Protein AF-A0A3N1NU90-F1 (afdb_monomer_lite)

Organism: NCBI:txid306545

Structure (mmCIF, N/CA/C/O backbone):
data_AF-A0A3N1NU90-F1
#
_entry.id   AF-A0A3N1NU90-F1
#
loop_
_atom_site.group_PDB
_atom_site.id
_atom_site.type_symbol
_atom_site.label_atom_id
_atom_site.label_alt_id
_atom_site.label_comp_id
_atom_site.label_asym_id
_atom_site.label_entity_id
_atom_site.label_seq_id
_atom_site.pdbx_PDB_ins_code
_atom_site.Cartn_x
_atom_site.Cartn_y
_atom_site.Cartn_z
_atom_site.occupancy
_atom_site.B_iso_or_equiv
_atom_site.auth_seq_id
_atom_site.auth_comp_id
_atom_site.auth_asym_id
_atom_site.auth_atom_id
_atom_site.pdbx_PDB_model_num
ATOM 1 N N . MET A 1 1 ? 64.379 -9.813 2.023 1.00 41.75 1 MET A N 1
ATOM 2 C CA . MET A 1 1 ? 63.441 -9.521 0.912 1.00 41.75 1 MET A CA 1
ATOM 3 C C . MET A 1 1 ? 62.016 -9.804 1.384 1.00 41.75 1 MET A C 1
ATOM 5 O O . MET A 1 1 ? 61.608 -10.958 1.453 1.00 41.75 1 MET A O 1
ATOM 9 N N . ALA A 1 2 ? 61.310 -8.762 1.824 1.00 40.22 2 ALA A N 1
ATOM 10 C CA . ALA A 1 2 ? 59.995 -8.848 2.458 1.00 40.22 2 ALA A CA 1
ATOM 11 C C . ALA A 1 2 ? 58.897 -9.283 1.468 1.00 40.22 2 ALA A C 1
ATOM 13 O O . ALA A 1 2 ? 58.761 -8.707 0.389 1.00 40.22 2 ALA A O 1
ATOM 14 N N . ARG A 1 3 ? 58.083 -10.277 1.844 1.00 41.09 3 ARG A N 1
ATOM 15 C CA . ARG A 1 3 ? 56.860 -10.640 1.114 1.00 41.09 3 ARG A CA 1
ATOM 16 C C . ARG A 1 3 ? 55.724 -9.739 1.596 1.00 41.09 3 ARG A C 1
ATOM 18 O O . ARG A 1 3 ? 55.202 -9.912 2.692 1.00 41.09 3 ARG A O 1
ATOM 25 N N . VAL A 1 4 ? 55.374 -8.751 0.779 1.00 44.75 4 VAL A N 1
ATOM 26 C CA . VAL A 1 4 ? 54.297 -7.792 1.048 1.00 44.75 4 VAL A CA 1
ATOM 27 C C . VAL A 1 4 ? 52.944 -8.505 0.990 1.00 44.75 4 VAL A C 1
ATOM 29 O O . VAL A 1 4 ? 52.483 -8.924 -0.073 1.00 44.75 4 VAL A O 1
ATOM 32 N N . ALA A 1 5 ? 52.290 -8.623 2.145 1.00 47.94 5 ALA A N 1
ATOM 33 C CA . ALA A 1 5 ? 50.910 -9.068 2.262 1.00 47.94 5 ALA A CA 1
ATOM 34 C C . ALA A 1 5 ? 49.969 -8.025 1.633 1.00 47.94 5 ALA A C 1
ATOM 36 O O . ALA A 1 5 ? 49.760 -6.931 2.164 1.00 47.94 5 ALA A O 1
ATOM 37 N N . LYS A 1 6 ? 49.381 -8.356 0.479 1.00 49.22 6 LYS A N 1
ATOM 38 C CA . LYS A 1 6 ? 48.387 -7.512 -0.192 1.00 49.22 6 LYS A CA 1
ATOM 39 C C . LYS A 1 6 ? 47.055 -7.596 0.558 1.00 49.22 6 LYS A C 1
ATOM 41 O O . LYS A 1 6 ? 46.260 -8.513 0.366 1.00 49.22 6 LYS A O 1
ATOM 46 N N . LYS A 1 7 ? 46.833 -6.620 1.438 1.00 45.50 7 LYS A N 1
ATOM 47 C CA . LYS A 1 7 ? 45.607 -6.403 2.219 1.00 45.50 7 LYS A CA 1
ATOM 48 C C . LYS A 1 7 ? 44.391 -6.314 1.278 1.00 45.50 7 LYS A C 1
ATOM 50 O O . LYS A 1 7 ? 44.263 -5.359 0.512 1.00 45.50 7 LYS A O 1
ATOM 55 N N . ARG A 1 8 ? 43.499 -7.313 1.315 1.00 46.97 8 ARG A N 1
ATOM 56 C CA . ARG A 1 8 ? 42.199 -7.279 0.619 1.00 46.97 8 ARG A CA 1
ATOM 57 C C . ARG A 1 8 ? 41.350 -6.183 1.265 1.00 46.97 8 ARG A C 1
ATOM 59 O O . ARG A 1 8 ? 41.043 -6.246 2.452 1.00 46.97 8 ARG A O 1
ATOM 66 N N . LYS A 1 9 ? 41.017 -5.150 0.490 1.00 44.44 9 LYS A N 1
ATOM 67 C CA . LYS A 1 9 ? 40.149 -4.051 0.920 1.00 44.44 9 LYS A CA 1
ATOM 68 C C . LYS A 1 9 ? 38.734 -4.599 1.116 1.00 44.44 9 LYS A C 1
ATOM 70 O O . LYS A 1 9 ? 38.187 -5.235 0.220 1.00 44.44 9 LYS A O 1
ATOM 75 N N . ALA A 1 10 ? 38.202 -4.389 2.315 1.00 45.12 10 ALA A N 1
ATOM 76 C CA . ALA A 1 10 ? 36.894 -4.850 2.750 1.00 45.12 10 ALA A CA 1
ATOM 77 C C . ALA A 1 10 ? 35.775 -4.371 1.811 1.00 45.12 10 ALA A C 1
ATOM 79 O O . ALA A 1 10 ? 35.764 -3.225 1.358 1.00 45.12 10 ALA A O 1
ATOM 80 N N . THR A 1 11 ? 34.829 -5.270 1.552 1.00 50.62 11 THR A N 1
ATOM 81 C CA . THR A 1 11 ? 33.544 -5.016 0.899 1.00 50.62 11 THR A CA 1
ATOM 82 C C . THR A 1 11 ? 32.834 -3.835 1.552 1.00 50.62 11 THR A C 1
ATOM 84 O O . THR A 1 11 ? 32.565 -3.844 2.754 1.00 50.62 11 THR A O 1
ATOM 87 N N . ALA A 1 12 ? 32.528 -2.819 0.745 1.00 50.22 12 ALA A N 1
ATOM 88 C CA . ALA A 1 12 ? 31.740 -1.667 1.150 1.00 50.22 12 ALA A CA 1
ATOM 89 C C . ALA A 1 12 ? 30.386 -2.135 1.705 1.00 50.22 12 ALA A C 1
ATOM 91 O O . ALA A 1 12 ? 29.602 -2.777 1.003 1.00 50.22 12 ALA A O 1
ATOM 92 N N . LYS A 1 13 ? 30.115 -1.814 2.976 1.00 49.91 13 LYS A N 1
ATOM 93 C CA . LYS A 1 13 ? 28.775 -1.924 3.556 1.00 49.91 13 LYS A CA 1
ATOM 94 C C . LYS A 1 13 ? 27.828 -1.101 2.683 1.00 49.91 13 LYS A C 1
ATOM 96 O O . LYS A 1 13 ? 27.986 0.113 2.578 1.00 49.91 13 LYS A O 1
ATOM 101 N N . ARG A 1 14 ? 26.861 -1.772 2.052 1.00 45.66 14 ARG A N 1
ATOM 102 C CA . ARG A 1 14 ? 25.716 -1.131 1.401 1.00 45.66 14 ARG A CA 1
ATOM 103 C C . ARG A 1 14 ? 25.066 -0.198 2.419 1.00 45.66 14 ARG A C 1
ATOM 105 O O . ARG A 1 14 ? 24.550 -0.660 3.433 1.00 45.66 14 ARG A O 1
ATOM 112 N N . ALA A 1 15 ? 25.123 1.101 2.151 1.00 46.97 15 ALA A N 1
ATOM 113 C CA . ALA A 1 15 ? 24.341 2.079 2.878 1.00 46.97 15 ALA A CA 1
ATOM 114 C C . ALA A 1 15 ? 22.862 1.760 2.634 1.00 46.97 15 ALA A C 1
ATOM 116 O O . ALA A 1 15 ? 22.375 1.832 1.505 1.00 46.97 15 ALA A O 1
ATOM 117 N N . THR A 1 16 ? 22.164 1.341 3.684 1.00 48.44 16 THR A N 1
ATOM 118 C CA . THR A 1 16 ? 20.711 1.209 3.677 1.00 48.44 16 THR A CA 1
ATOM 119 C C . THR A 1 16 ? 20.137 2.593 3.405 1.00 48.44 16 THR A C 1
ATOM 121 O O . THR A 1 16 ? 20.327 3.511 4.203 1.00 48.44 16 THR A O 1
ATOM 124 N N . ALA A 1 17 ? 19.484 2.758 2.254 1.00 48.62 17 ALA A N 1
ATOM 125 C CA . ALA A 1 17 ? 18.817 3.998 1.892 1.00 48.62 17 ALA A CA 1
ATOM 126 C C . ALA A 1 17 ? 17.850 4.393 3.017 1.00 48.62 17 ALA A C 1
ATOM 128 O O . ALA A 1 17 ? 16.946 3.634 3.381 1.00 48.62 17 ALA A O 1
ATOM 129 N N . LYS A 1 18 ? 18.074 5.574 3.599 1.00 47.25 18 LYS A N 1
ATOM 130 C CA . LYS A 1 18 ? 17.196 6.157 4.610 1.00 47.25 18 LYS A CA 1
ATOM 131 C C . LYS A 1 18 ? 15.862 6.440 3.926 1.00 47.25 18 LYS A C 1
A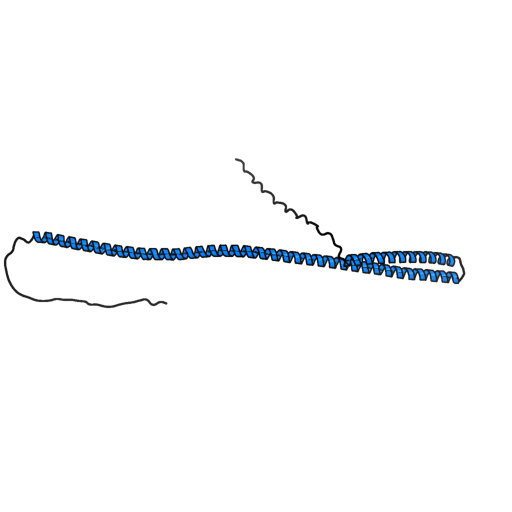TOM 133 O O . LYS A 1 18 ? 15.766 7.342 3.101 1.00 47.25 18 LYS A O 1
ATOM 138 N N . ARG A 1 19 ? 14.855 5.619 4.228 1.00 44.59 19 ARG A N 1
ATOM 139 C CA . ARG A 1 19 ? 13.495 5.769 3.712 1.00 44.59 19 ARG A CA 1
ATOM 140 C C . ARG A 1 19 ? 12.962 7.118 4.192 1.00 44.59 19 ARG A C 1
ATOM 142 O O . ARG A 1 19 ? 12.661 7.273 5.374 1.00 44.59 19 ARG A O 1
ATOM 149 N N . THR A 1 20 ? 12.899 8.091 3.292 1.00 39.59 20 THR A N 1
ATOM 150 C CA . THR A 1 20 ? 12.247 9.378 3.516 1.00 39.59 20 THR A CA 1
ATOM 151 C C . THR A 1 20 ? 10.770 9.113 3.771 1.00 39.59 20 THR A C 1
ATOM 153 O O . THR A 1 20 ? 9.996 8.775 2.881 1.00 39.59 20 THR A O 1
ATOM 156 N N . THR A 1 21 ? 10.374 9.194 5.036 1.00 48.53 21 THR A N 1
ATOM 157 C CA . THR A 1 21 ? 8.973 9.239 5.445 1.00 48.53 21 THR A CA 1
ATOM 158 C C . THR A 1 21 ? 8.442 10.632 5.138 1.00 48.53 21 THR A C 1
ATOM 160 O O . THR A 1 21 ? 8.395 11.488 6.016 1.00 48.53 21 THR A O 1
ATOM 163 N N . SER A 1 22 ? 8.085 10.878 3.880 1.00 49.12 22 SER A N 1
ATOM 164 C CA . SER A 1 22 ? 7.378 12.090 3.472 1.00 49.12 22 SER A CA 1
ATOM 165 C C . SER A 1 22 ? 6.025 11.712 2.893 1.00 49.12 22 SER A C 1
ATOM 167 O O . SER A 1 22 ? 5.867 11.527 1.688 1.00 49.12 22 SER A O 1
ATOM 169 N N . THR A 1 23 ? 5.036 11.593 3.767 1.00 40.41 23 THR A N 1
ATOM 170 C CA . THR A 1 23 ? 3.667 11.960 3.408 1.00 40.41 23 THR A CA 1
ATOM 171 C C . THR A 1 23 ? 2.944 12.248 4.707 1.00 40.41 23 THR A C 1
ATOM 173 O O . THR A 1 23 ? 2.671 11.356 5.514 1.00 40.41 23 THR A O 1
ATOM 176 N N . THR A 1 24 ? 2.716 13.534 4.944 1.00 40.34 24 THR A N 1
ATOM 177 C CA . THR A 1 24 ? 1.648 14.027 5.805 1.00 40.34 24 THR A CA 1
ATOM 178 C C . THR A 1 24 ? 0.419 13.168 5.540 1.00 40.34 24 THR A C 1
ATOM 180 O O . THR A 1 24 ? -0.102 13.144 4.428 1.00 40.34 24 THR A O 1
ATOM 183 N N . LYS A 1 25 ? 0.019 12.380 6.541 1.00 49.78 25 LYS A N 1
ATOM 184 C CA . LYS A 1 25 ? -1.177 11.547 6.466 1.00 49.78 25 LYS A CA 1
ATOM 185 C C . LYS A 1 25 ? -2.376 12.485 6.406 1.00 49.78 25 LYS A C 1
ATOM 187 O O . LYS A 1 25 ? -2.913 12.864 7.444 1.00 49.78 25 LYS A O 1
ATOM 192 N N . THR A 1 26 ? -2.784 12.876 5.208 1.00 55.09 26 THR A N 1
ATOM 193 C CA . THR A 1 26 ? -4.156 13.298 4.966 1.00 55.09 26 THR A CA 1
ATOM 194 C C . THR A 1 26 ? -5.016 12.096 5.326 1.00 55.09 26 THR A C 1
ATOM 196 O O . THR A 1 26 ? -5.021 11.072 4.646 1.00 55.09 26 THR A O 1
ATOM 199 N N . VAL A 1 27 ? -5.627 12.154 6.509 1.00 61.56 27 VAL A N 1
ATOM 200 C CA . VAL A 1 27 ? -6.541 11.112 6.969 1.00 61.56 27 VAL A CA 1
ATOM 201 C C . VAL A 1 27 ? -7.646 11.021 5.924 1.00 61.56 27 VAL A C 1
ATOM 203 O O . VAL A 1 27 ? -8.308 12.018 5.643 1.00 61.56 27 VAL A O 1
ATOM 206 N N . ASP A 1 28 ? -7.801 9.842 5.316 1.00 79.75 28 ASP A N 1
ATOM 207 C CA . ASP A 1 28 ? -8.849 9.592 4.330 1.00 79.75 28 ASP A CA 1
ATOM 208 C C . ASP A 1 28 ? -10.203 10.029 4.914 1.00 79.75 28 ASP A C 1
ATOM 210 O O . ASP A 1 28 ? -10.534 9.715 6.063 1.00 79.75 28 ASP A O 1
ATOM 214 N N . ALA A 1 29 ? -10.982 10.789 4.141 1.00 83.88 29 ALA A N 1
ATOM 215 C CA . ALA A 1 29 ? -12.222 11.395 4.621 1.00 83.88 29 ALA A CA 1
ATOM 216 C C . ALA A 1 29 ? -13.228 10.357 5.156 1.00 83.88 29 ALA A C 1
ATOM 218 O O . ALA A 1 29 ? -14.043 10.679 6.025 1.00 83.88 29 ALA A O 1
ATOM 219 N N . ALA A 1 30 ? -13.176 9.107 4.678 1.00 81.25 30 ALA A N 1
ATOM 220 C CA . ALA A 1 30 ? -13.996 8.023 5.208 1.00 81.25 30 ALA A CA 1
ATOM 221 C C . ALA A 1 30 ? -13.538 7.587 6.609 1.00 81.25 30 ALA A C 1
ATOM 223 O O . ALA A 1 30 ? -14.378 7.344 7.475 1.00 81.25 30 ALA A O 1
ATOM 224 N N . VAL A 1 31 ? -12.225 7.550 6.865 1.00 88.12 31 VAL A N 1
ATOM 225 C CA . VAL A 1 31 ? -11.666 7.247 8.194 1.00 88.12 31 VAL A CA 1
ATOM 226 C C . VAL A 1 31 ? -12.065 8.328 9.199 1.00 88.12 31 VAL A C 1
ATOM 228 O O . VAL A 1 31 ? -12.572 7.996 10.270 1.00 88.12 31 VAL A O 1
ATOM 231 N N . ALA A 1 32 ? -11.946 9.605 8.824 1.00 90.38 32 ALA A N 1
ATOM 232 C CA . ALA A 1 32 ? -12.326 10.728 9.686 1.00 90.38 32 ALA A CA 1
ATOM 233 C C . ALA A 1 32 ? -13.825 10.714 10.051 1.00 90.38 32 ALA A C 1
ATOM 235 O O . ALA A 1 32 ? -14.198 10.928 11.206 1.00 90.38 32 ALA A O 1
ATOM 236 N N . LYS A 1 33 ? -14.704 10.396 9.087 1.00 89.12 33 LYS A N 1
ATOM 237 C CA . LYS A 1 33 ? -16.153 10.263 9.334 1.00 89.12 33 LYS A CA 1
ATOM 238 C C . LYS A 1 33 ? -16.474 9.153 10.337 1.00 89.12 33 LYS A C 1
ATOM 240 O O . LYS A 1 33 ? -17.347 9.333 11.188 1.00 89.12 33 LYS A O 1
ATOM 245 N N . VAL A 1 34 ? -15.785 8.015 10.252 1.00 90.44 34 VAL A N 1
ATOM 246 C CA . VAL A 1 34 ? -16.022 6.888 11.167 1.00 90.44 34 VAL A CA 1
ATOM 247 C C . VAL A 1 34 ? -15.470 7.195 12.564 1.00 90.44 34 VAL A C 1
ATOM 249 O O . VAL A 1 34 ? -16.120 6.877 13.557 1.00 90.44 34 VAL A O 1
ATOM 252 N N . GLU A 1 35 ? -14.327 7.877 12.663 1.00 92.31 35 GLU A N 1
ATOM 253 C CA . GLU A 1 35 ? -13.771 8.336 13.945 1.00 92.31 35 GLU A CA 1
ATOM 254 C C . GLU A 1 35 ? -14.738 9.292 14.667 1.00 92.31 35 GLU A C 1
ATO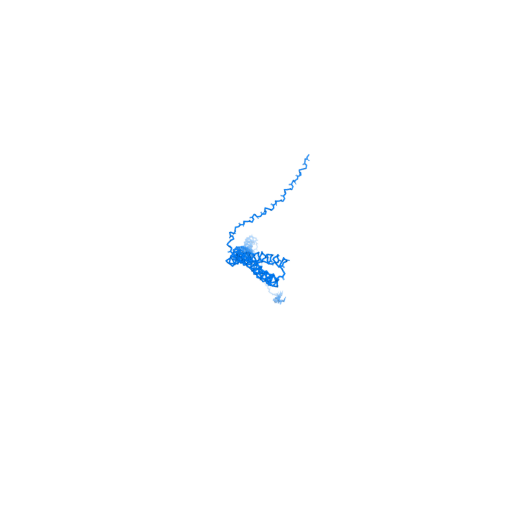M 256 O O . GLU A 1 35 ? -15.055 9.075 15.840 1.00 92.31 35 GLU A O 1
ATOM 261 N N . ALA A 1 36 ? -15.335 10.248 13.947 1.00 93.75 36 ALA A N 1
ATOM 262 C CA . ALA A 1 36 ? -16.367 11.130 14.501 1.00 93.75 36 ALA A CA 1
ATOM 263 C C . ALA A 1 36 ? -17.640 10.373 14.946 1.00 93.75 36 ALA A C 1
ATOM 265 O O . ALA A 1 36 ? -18.263 10.724 15.953 1.00 93.75 36 ALA A O 1
ATOM 266 N N . LYS A 1 37 ? -18.042 9.315 14.224 1.00 93.19 37 LYS A N 1
ATOM 267 C CA . LYS A 1 37 ? -19.170 8.442 14.613 1.00 93.19 37 LYS A CA 1
ATOM 268 C C . LYS A 1 37 ? -18.870 7.696 15.917 1.00 93.19 37 LYS A C 1
ATOM 270 O O . LYS A 1 37 ? -19.740 7.625 16.784 1.00 93.19 37 LYS A O 1
ATOM 275 N N . ILE A 1 38 ? -17.652 7.176 16.082 1.00 95.00 38 ILE A N 1
ATOM 276 C CA . ILE A 1 38 ? -17.228 6.496 17.317 1.00 95.00 38 ILE A CA 1
ATOM 277 C C . ILE A 1 38 ? -17.281 7.456 18.505 1.00 95.00 38 ILE A C 1
ATOM 279 O O . ILE A 1 38 ? -17.801 7.075 19.552 1.00 95.00 38 ILE A O 1
ATOM 283 N N . GLU A 1 39 ? -16.807 8.692 18.349 1.00 95.88 39 GLU A N 1
ATOM 284 C CA . GLU A 1 39 ? -16.808 9.676 19.437 1.00 95.88 39 GLU A CA 1
ATOM 285 C C . GLU A 1 39 ? -18.233 9.995 19.927 1.00 95.88 39 GLU A C 1
ATOM 287 O O . GLU A 1 39 ? -18.496 10.040 21.133 1.00 95.88 39 GLU A O 1
ATOM 292 N N . LYS A 1 40 ? -19.191 10.138 18.999 1.00 94.44 40 LYS A N 1
ATOM 293 C CA . LYS A 1 40 ? -20.615 10.312 19.336 1.00 94.44 40 LYS A CA 1
ATOM 294 C C . LYS A 1 40 ? -21.174 9.095 20.080 1.00 94.44 40 LYS A C 1
ATOM 296 O O . LYS A 1 40 ? -21.786 9.248 21.132 1.00 94.44 40 LYS A O 1
ATOM 301 N N . LEU A 1 41 ? -20.898 7.884 19.593 1.00 95.12 41 LEU A N 1
ATOM 302 C CA . LEU A 1 41 ? -21.363 6.653 20.242 1.00 95.12 41 LEU A CA 1
ATOM 303 C C . LEU A 1 41 ? -20.713 6.425 21.620 1.00 95.12 41 LEU A C 1
ATOM 305 O O . LEU A 1 41 ? -21.328 5.833 22.506 1.00 95.12 41 LEU A O 1
ATOM 309 N N . GLN A 1 42 ? -19.486 6.902 21.839 1.00 95.25 42 GLN A N 1
ATOM 310 C CA . GLN A 1 42 ? -18.840 6.863 23.153 1.00 95.25 42 GLN A CA 1
ATOM 311 C C . GLN A 1 42 ? -19.542 7.773 24.167 1.00 95.25 42 GLN A C 1
ATOM 313 O O . GLN A 1 42 ? -19.703 7.370 25.322 1.00 95.25 42 GLN A O 1
ATOM 318 N N . LYS A 1 43 ? -20.013 8.952 23.736 1.00 95.50 43 LYS A N 1
ATOM 319 C CA . LYS A 1 43 ? -20.853 9.837 24.561 1.00 95.50 43 LYS A CA 1
ATOM 320 C C . LYS A 1 43 ? -22.170 9.143 24.938 1.00 95.50 43 LYS A C 1
ATOM 322 O O . LYS A 1 43 ? -22.501 9.087 26.122 1.00 95.50 43 LYS A O 1
ATOM 327 N N . ASP A 1 44 ? -22.825 8.475 23.986 1.00 92.75 44 ASP A N 1
ATOM 328 C CA . ASP A 1 44 ? -24.042 7.690 24.259 1.00 92.75 44 ASP A CA 1
ATOM 329 C C . ASP A 1 44 ? -23.801 6.560 25.277 1.00 92.75 44 ASP A C 1
ATOM 331 O O . ASP A 1 44 ? -24.611 6.334 26.183 1.00 92.75 44 ASP A O 1
ATOM 335 N N . VAL A 1 45 ? -22.672 5.847 25.173 1.00 95.81 45 VAL A N 1
ATOM 336 C CA . VAL A 1 45 ? -22.298 4.804 26.145 1.00 95.81 45 VAL A CA 1
ATOM 337 C C . VAL A 1 45 ? -22.100 5.393 27.543 1.00 95.81 45 VAL A C 1
ATOM 339 O O . VAL A 1 45 ? -22.550 4.781 28.518 1.00 95.81 45 VAL A O 1
ATOM 342 N N . ALA A 1 46 ? -21.470 6.565 27.658 1.00 95.62 46 ALA A N 1
ATOM 343 C CA . ALA A 1 46 ? -21.290 7.246 28.939 1.00 95.62 46 ALA A CA 1
ATOM 344 C C . ALA A 1 46 ? -22.638 7.648 29.565 1.00 95.62 46 ALA A C 1
ATOM 346 O O . ALA A 1 46 ? -22.861 7.434 30.760 1.00 95.62 46 ALA A O 1
ATOM 347 N N . ASP A 1 47 ? -23.581 8.143 28.764 1.00 94.81 47 ASP A N 1
ATOM 348 C CA . ASP A 1 47 ? -24.912 8.514 29.250 1.00 94.81 47 ASP A CA 1
ATOM 349 C C . ASP A 1 47 ? -25.753 7.300 29.657 1.00 94.81 47 ASP A C 1
ATOM 351 O O . ASP A 1 47 ? -26.458 7.325 30.673 1.00 94.81 47 ASP A O 1
ATOM 355 N N . HIS A 1 48 ? -25.650 6.191 28.922 1.00 94.12 48 HIS A N 1
ATOM 356 C CA . HIS A 1 48 ? -26.262 4.929 29.330 1.00 94.12 48 HIS A CA 1
ATOM 357 C C . HIS A 1 48 ? -25.630 4.356 30.605 1.00 94.12 48 HIS A C 1
ATOM 359 O O . HIS A 1 48 ? -26.359 3.806 31.434 1.00 94.12 48 HIS A O 1
ATOM 365 N N . ALA A 1 49 ? -24.321 4.528 30.813 1.00 95.31 49 ALA A N 1
ATOM 366 C CA . ALA A 1 49 ? -23.656 4.128 32.052 1.00 95.31 49 ALA A CA 1
ATOM 367 C C . ALA A 1 49 ? -24.201 4.905 33.264 1.00 95.31 49 ALA A C 1
ATOM 369 O O . ALA A 1 49 ? -24.598 4.283 34.251 1.00 95.31 49 ALA A O 1
ATOM 370 N N . LYS A 1 50 ? -24.357 6.233 33.152 1.00 96.06 50 LYS A N 1
ATOM 371 C CA . LYS A 1 50 ? -24.983 7.064 34.202 1.00 96.06 50 LYS A CA 1
ATOM 372 C C . LYS A 1 50 ? -26.410 6.602 34.530 1.00 96.06 50 LYS A C 1
ATOM 374 O O . LYS A 1 50 ? -26.785 6.511 35.699 1.00 96.06 50 LYS A O 1
ATOM 379 N N . LYS A 1 51 ? -27.209 6.254 33.511 1.00 94.88 51 LYS A N 1
ATOM 380 C CA . LYS A 1 51 ? -28.579 5.726 33.694 1.00 94.88 51 LYS A CA 1
ATOM 381 C C . LYS A 1 51 ? -28.590 4.377 34.418 1.00 94.88 51 LYS A C 1
ATOM 383 O O . LYS A 1 51 ? -29.454 4.152 35.266 1.00 94.88 51 LYS A O 1
ATOM 388 N N . VAL A 1 52 ? -27.636 3.495 34.113 1.00 96.88 52 VAL A N 1
ATOM 389 C CA . VAL A 1 52 ? -27.467 2.216 34.821 1.00 96.88 52 VAL A CA 1
ATOM 390 C C . VAL A 1 52 ? -27.112 2.450 36.286 1.00 96.88 52 VAL A C 1
ATOM 392 O O . VAL A 1 52 ? -27.721 1.828 37.156 1.00 96.88 52 VAL A O 1
ATOM 395 N N . GLU A 1 53 ? -26.182 3.358 36.585 1.00 96.19 53 GLU A N 1
ATOM 396 C CA . GLU A 1 53 ? -25.825 3.680 37.971 1.00 96.19 53 GLU A CA 1
ATOM 397 C C . GLU A 1 53 ? -27.000 4.260 38.758 1.00 96.19 53 GLU A C 1
ATOM 399 O O . GLU A 1 53 ? -27.284 3.805 39.868 1.00 96.19 53 GLU A O 1
ATOM 404 N N . ALA A 1 54 ? -27.738 5.206 38.173 1.00 95.06 54 ALA A N 1
ATOM 405 C CA . ALA A 1 54 ? -28.929 5.772 38.798 1.00 95.06 54 ALA A CA 1
ATOM 406 C C . ALA A 1 54 ? -29.998 4.697 39.074 1.00 95.06 54 ALA A C 1
ATOM 408 O O . ALA A 1 54 ? -30.584 4.663 40.159 1.00 95.06 54 ALA A O 1
ATOM 409 N N . ALA A 1 55 ? -30.224 3.779 38.126 1.00 95.69 55 ALA A N 1
ATOM 410 C CA . ALA A 1 55 ? -31.141 2.657 38.314 1.00 95.69 55 ALA A CA 1
ATOM 411 C C . ALA A 1 55 ? -30.664 1.706 39.424 1.00 95.69 55 ALA A C 1
ATOM 413 O O . ALA A 1 55 ? -31.479 1.258 40.231 1.00 95.69 55 ALA A O 1
ATOM 414 N N . ARG A 1 56 ? -29.353 1.431 39.511 1.00 97.06 56 ARG A N 1
ATOM 415 C CA . ARG A 1 56 ? -28.768 0.600 40.577 1.00 97.06 56 ARG A CA 1
ATOM 416 C C . ARG A 1 56 ? -28.966 1.231 41.951 1.00 97.06 56 ARG A C 1
ATOM 418 O O . ARG A 1 56 ? -29.436 0.534 42.841 1.00 97.06 56 ARG A O 1
ATOM 425 N N . LYS A 1 57 ? -28.706 2.536 42.100 1.00 96.62 57 LYS A N 1
ATOM 426 C CA . LYS A 1 57 ? -28.940 3.279 43.355 1.00 96.62 57 LYS A CA 1
ATOM 427 C C . LYS A 1 57 ? -30.410 3.224 43.794 1.00 96.62 57 LYS A C 1
ATOM 429 O O . LYS A 1 57 ? -30.705 3.000 44.964 1.00 96.62 57 LYS A O 1
ATOM 434 N N . LYS A 1 58 ? -31.354 3.366 42.855 1.00 94.81 58 LYS A N 1
ATOM 435 C CA . LYS A 1 58 ? -32.792 3.217 43.154 1.00 94.81 58 LYS A CA 1
ATOM 436 C C . LYS A 1 58 ? -33.158 1.782 43.539 1.00 94.81 58 LYS A C 1
ATOM 438 O O . LYS A 1 58 ? -33.955 1.578 44.449 1.00 94.81 58 LYS A O 1
ATOM 443 N N . ALA A 1 59 ? -32.574 0.787 42.873 1.00 96.00 59 ALA A N 1
ATOM 444 C CA . ALA A 1 59 ? -32.823 -0.617 43.181 1.00 96.00 59 ALA A CA 1
ATOM 445 C C . ALA A 1 59 ? -32.262 -1.032 44.545 1.00 96.00 59 ALA A C 1
ATOM 447 O O . ALA A 1 59 ? -32.931 -1.779 45.255 1.00 96.00 59 ALA A O 1
ATOM 448 N N . THR A 1 60 ? -31.081 -0.548 44.941 1.00 96.00 60 THR A N 1
ATOM 449 C CA . THR A 1 60 ? -30.524 -0.823 46.275 1.00 96.00 60 THR A CA 1
ATOM 450 C C . THR A 1 60 ? -31.380 -0.196 47.373 1.00 96.00 60 THR A C 1
ATOM 452 O O . THR A 1 60 ? -31.723 -0.895 48.321 1.00 96.00 60 THR A O 1
ATOM 455 N N . ALA A 1 61 ? -31.819 1.057 47.204 1.00 94.81 61 ALA A N 1
ATOM 456 C CA . ALA A 1 61 ? -32.718 1.726 48.149 1.00 94.81 61 ALA A CA 1
ATOM 457 C C . ALA A 1 61 ? -34.099 1.047 48.254 1.00 94.81 61 ALA A C 1
ATOM 459 O O . ALA A 1 61 ? -34.648 0.888 49.343 1.00 94.81 61 ALA A O 1
ATOM 460 N N . ALA A 1 62 ? -34.671 0.601 47.130 1.00 94.44 62 ALA A N 1
ATOM 461 C CA . ALA A 1 62 ? -35.937 -0.132 47.145 1.00 94.44 62 ALA A CA 1
ATOM 462 C C . ALA A 1 62 ? -35.795 -1.510 47.816 1.00 94.44 62 ALA A C 1
ATOM 464 O O . ALA A 1 62 ? -36.692 -1.933 48.543 1.00 94.44 62 ALA A O 1
ATOM 465 N N . LYS A 1 63 ? -34.664 -2.200 47.607 1.00 94.75 63 LYS A N 1
ATOM 466 C CA . LYS A 1 63 ? -34.366 -3.484 48.259 1.00 94.75 63 LYS A CA 1
ATOM 467 C C . LYS A 1 63 ? -34.165 -3.335 49.765 1.00 94.75 63 LYS A C 1
ATOM 469 O O . LYS A 1 63 ? -34.711 -4.147 50.503 1.00 94.75 63 LYS A O 1
ATOM 474 N N . SER A 1 64 ? -33.442 -2.311 50.222 1.00 95.00 64 SER A N 1
ATOM 475 C CA . SER A 1 64 ? -33.253 -2.076 51.659 1.00 95.00 64 SER A CA 1
ATOM 476 C C . SER A 1 64 ? -34.578 -1.763 52.355 1.00 95.00 64 SER A C 1
ATOM 478 O O . SER A 1 64 ? -34.880 -2.364 53.383 1.00 95.00 64 SER A O 1
ATOM 480 N N . LYS A 1 65 ? -35.429 -0.922 51.750 1.00 93.75 65 LYS A N 1
ATOM 481 C CA . LYS A 1 65 ? -36.775 -0.636 52.272 1.00 93.75 65 LYS A CA 1
ATOM 482 C C . LYS A 1 65 ? -37.680 -1.873 52.294 1.00 93.75 65 LYS A C 1
ATOM 484 O O . LYS A 1 65 ? -38.435 -2.070 53.239 1.00 93.75 65 LYS A O 1
ATOM 489 N N . ALA A 1 66 ? -37.606 -2.723 51.271 1.00 94.56 66 ALA A N 1
ATOM 490 C CA . ALA A 1 66 ? -38.375 -3.966 51.226 1.00 94.56 66 ALA A CA 1
ATOM 491 C C . ALA A 1 66 ? -37.887 -5.021 52.235 1.00 94.56 66 ALA A C 1
ATOM 493 O O . ALA A 1 66 ? -38.676 -5.874 52.629 1.00 94.56 66 ALA A O 1
ATOM 494 N N . ALA A 1 67 ? -36.614 -4.979 52.639 1.00 93.19 67 ALA A N 1
ATOM 495 C CA . ALA A 1 67 ? -36.063 -5.884 53.646 1.00 93.19 67 ALA A CA 1
ATOM 496 C C . ALA A 1 67 ? -36.559 -5.551 55.062 1.00 93.19 67 ALA A C 1
ATOM 498 O O . ALA A 1 67 ? -36.757 -6.455 55.867 1.00 93.19 67 ALA A O 1
ATOM 499 N N . THR A 1 68 ? -36.794 -4.268 55.355 1.00 93.31 68 THR A N 1
ATOM 500 C CA . THR A 1 68 ? -37.285 -3.813 56.666 1.00 93.31 68 THR A CA 1
ATOM 501 C C . THR A 1 68 ? -38.812 -3.723 56.743 1.00 93.31 68 THR A C 1
ATOM 503 O O . THR A 1 68 ? -39.384 -3.811 57.828 1.00 93.31 68 THR A O 1
ATOM 506 N N . SER A 1 69 ? -39.499 -3.582 55.606 1.00 88.44 69 SER A N 1
ATOM 507 C CA . SER A 1 69 ? -40.958 -3.457 55.536 1.00 88.44 69 SER A CA 1
ATOM 508 C C . SER A 1 69 ? -41.662 -4.791 55.265 1.00 88.44 69 SER A C 1
ATOM 510 O O . SER A 1 69 ? -41.346 -5.509 54.317 1.00 88.44 69 SER A O 1
ATOM 512 N N . LYS A 1 70 ? -42.722 -5.090 56.030 1.00 89.25 70 LYS A N 1
ATOM 513 C CA . LYS A 1 70 ? -43.620 -6.236 55.768 1.00 89.25 70 LYS A CA 1
ATOM 514 C C . LYS A 1 70 ? -44.671 -5.952 54.677 1.00 89.25 70 LYS A C 1
ATOM 516 O O . LYS A 1 70 ? -45.466 -6.834 54.354 1.00 89.25 70 LYS A O 1
ATOM 521 N N . ARG A 1 71 ? -44.693 -4.752 54.077 1.00 94.25 71 ARG A N 1
ATOM 522 C CA . ARG A 1 71 ? -45.722 -4.342 53.102 1.00 94.25 71 ARG A CA 1
ATOM 523 C C . ARG A 1 71 ? -45.489 -4.944 51.712 1.00 94.25 71 ARG A C 1
ATOM 525 O O . ARG A 1 71 ? -44.398 -4.869 51.149 1.00 94.25 71 ARG A O 1
ATOM 532 N N . ALA A 1 72 ? -46.556 -5.453 51.094 1.00 93.06 72 ALA A N 1
ATOM 533 C CA . ALA A 1 72 ? -46.512 -6.021 49.741 1.00 93.06 72 ALA A CA 1
ATOM 534 C C . ALA A 1 72 ? -46.083 -5.005 48.658 1.00 93.06 72 ALA A C 1
ATOM 536 O O . ALA A 1 72 ? -45.394 -5.369 47.702 1.00 93.06 72 ALA A O 1
ATOM 537 N N . VAL A 1 73 ? -46.446 -3.726 48.821 1.00 94.00 73 VAL A N 1
ATOM 538 C CA . VAL A 1 73 ? -46.056 -2.633 47.910 1.00 94.00 73 VAL A CA 1
ATOM 539 C C . VAL A 1 73 ? -44.537 -2.462 47.842 1.00 94.00 73 VAL A C 1
ATOM 541 O O . VAL A 1 73 ? -43.995 -2.317 46.746 1.00 94.00 73 VAL A O 1
ATOM 544 N N . ASP A 1 74 ? -43.830 -2.546 48.972 1.00 93.44 74 ASP A N 1
ATOM 545 C CA . ASP A 1 74 ? -42.374 -2.363 49.004 1.00 93.44 74 ASP A CA 1
ATOM 546 C C . ASP A 1 74 ? -41.653 -3.531 48.307 1.00 93.44 74 ASP A C 1
ATOM 548 O O . ASP A 1 74 ? -40.753 -3.310 47.492 1.00 93.44 74 ASP A O 1
ATOM 552 N N . LYS A 1 75 ? -42.128 -4.772 48.501 1.00 93.50 75 LYS A N 1
ATOM 553 C CA . LYS A 1 75 ? -41.638 -5.948 47.754 1.00 93.50 75 LYS A CA 1
ATOM 554 C C . LYS A 1 75 ? -41.847 -5.796 46.241 1.00 93.50 75 LYS A C 1
ATOM 556 O O . LYS A 1 75 ? -40.944 -6.091 45.452 1.00 93.50 75 LYS A O 1
ATOM 561 N N . ARG A 1 76 ? -43.016 -5.298 45.815 1.00 95.00 76 ARG A N 1
ATOM 562 C CA . ARG A 1 76 ? -43.309 -5.031 44.393 1.00 95.00 76 ARG A CA 1
ATOM 563 C C . ARG A 1 76 ? -42.412 -3.922 43.831 1.00 95.00 76 ARG A C 1
ATOM 565 O O . ARG A 1 76 ? -41.907 -4.065 42.716 1.00 95.00 76 ARG A O 1
ATOM 572 N N . SER A 1 77 ? -42.164 -2.867 44.606 1.00 93.62 77 SER A N 1
ATOM 573 C CA . SER A 1 77 ? -41.253 -1.775 44.243 1.00 93.62 77 SER A CA 1
ATOM 574 C C . SER A 1 77 ? -39.820 -2.274 44.024 1.00 93.62 77 SER A C 1
ATOM 576 O O . SER A 1 77 ? -39.223 -1.990 42.984 1.00 93.62 77 SER A O 1
ATOM 578 N N . ALA A 1 78 ? -39.295 -3.122 44.917 1.00 94.12 78 ALA A N 1
ATOM 579 C CA . ALA A 1 78 ? -37.970 -3.728 44.760 1.00 94.12 78 ALA A CA 1
ATOM 580 C C . ALA A 1 78 ? -37.853 -4.595 43.490 1.00 94.12 78 ALA A C 1
ATOM 582 O O . ALA A 1 78 ? -36.844 -4.524 42.773 1.00 94.12 78 ALA A O 1
ATOM 583 N N . LYS A 1 79 ? -38.897 -5.375 43.160 1.00 95.38 79 LYS A N 1
ATOM 584 C CA . LYS A 1 79 ? -38.955 -6.161 41.913 1.00 95.38 79 LYS A CA 1
ATOM 585 C C . LYS A 1 79 ? -38.964 -5.252 40.678 1.00 95.38 79 LYS A C 1
ATOM 587 O O . LYS A 1 79 ? -38.190 -5.482 39.749 1.00 95.38 79 LYS A O 1
ATOM 592 N N . SER A 1 80 ? -39.775 -4.192 40.692 1.00 96.06 80 SER A N 1
ATOM 593 C CA . SER A 1 80 ? -39.843 -3.201 39.607 1.00 96.06 80 SER A CA 1
ATOM 594 C C . SER A 1 80 ? -38.508 -2.475 39.400 1.00 96.06 80 SER A C 1
ATOM 596 O O . SER A 1 80 ? -38.006 -2.393 38.277 1.00 96.06 80 SER A O 1
ATOM 598 N N . ALA A 1 81 ? -37.863 -2.030 40.482 1.00 95.31 81 ALA A N 1
ATOM 599 C CA . ALA A 1 81 ? -36.568 -1.360 40.414 1.00 95.31 81 ALA A CA 1
ATOM 600 C C . ALA A 1 81 ? -35.462 -2.292 39.882 1.00 95.31 81 ALA A C 1
ATOM 602 O O . ALA A 1 81 ? -34.623 -1.875 39.084 1.00 95.31 81 ALA A O 1
ATOM 603 N N . THR A 1 82 ? -35.499 -3.579 40.244 1.00 95.19 82 THR A N 1
ATOM 604 C CA . THR A 1 82 ? -34.581 -4.589 39.686 1.00 95.19 82 THR A CA 1
ATOM 605 C C . THR A 1 82 ? -34.825 -4.805 38.187 1.00 95.19 82 THR A C 1
ATOM 607 O O . THR A 1 82 ? -33.872 -4.855 37.407 1.00 95.19 82 THR A O 1
ATOM 610 N N . ALA A 1 83 ? -36.089 -4.848 37.751 1.00 96.19 83 ALA A N 1
ATOM 611 C CA . ALA A 1 83 ? -36.432 -4.917 36.330 1.00 96.19 83 ALA A CA 1
ATOM 612 C C . ALA A 1 83 ? -35.962 -3.668 35.556 1.00 96.19 83 ALA A C 1
ATOM 614 O O . ALA A 1 83 ? -35.487 -3.783 34.424 1.00 96.19 83 ALA A O 1
ATOM 615 N N . ALA A 1 84 ? -36.021 -2.480 36.166 1.00 94.81 84 ALA A N 1
ATOM 616 C CA . ALA A 1 84 ? -35.496 -1.250 35.574 1.00 94.81 84 ALA A CA 1
ATOM 617 C C . ALA A 1 84 ? -33.968 -1.293 35.380 1.00 94.81 84 ALA A C 1
ATOM 619 O O . ALA A 1 84 ? -33.479 -0.857 34.337 1.00 94.81 84 ALA A O 1
ATOM 620 N N . VAL A 1 85 ? -33.215 -1.874 36.327 1.00 96.50 85 VAL A N 1
ATOM 621 C CA . VAL A 1 85 ? -31.763 -2.104 36.176 1.00 96.50 85 VAL A CA 1
ATOM 622 C C . VAL A 1 85 ? -31.470 -3.037 35.003 1.00 96.50 85 VAL A C 1
ATOM 624 O O . VAL A 1 85 ? -30.582 -2.743 34.205 1.00 96.50 85 VAL A O 1
ATOM 627 N N . SER A 1 86 ? -32.224 -4.132 34.865 1.00 96.12 86 SER A N 1
ATOM 628 C CA . SER A 1 86 ? -32.079 -5.053 33.730 1.00 96.12 86 SER A CA 1
ATOM 629 C C . SER A 1 86 ? -32.313 -4.331 32.395 1.00 96.12 86 SER A C 1
ATOM 631 O O . SER A 1 86 ? -31.429 -4.336 31.540 1.00 96.12 86 SER A O 1
ATOM 633 N N . LYS A 1 87 ? -33.419 -3.583 32.258 1.00 95.25 87 LYS A N 1
ATOM 634 C CA . LYS A 1 87 ? -33.709 -2.786 31.049 1.00 95.25 87 LYS A CA 1
ATOM 635 C C . LYS A 1 87 ? -32.623 -1.747 30.742 1.00 95.25 87 LYS A C 1
ATOM 637 O O . LYS A 1 87 ? -32.280 -1.540 29.580 1.00 95.25 87 LYS A O 1
ATOM 642 N N . ALA A 1 88 ? -32.082 -1.080 31.763 1.00 95.38 88 ALA A N 1
ATOM 643 C CA . ALA A 1 88 ? -31.000 -0.112 31.586 1.00 95.38 88 ALA A CA 1
ATOM 644 C C . ALA A 1 88 ? -29.695 -0.786 31.127 1.00 95.38 88 ALA A C 1
ATOM 646 O O . ALA A 1 88 ? -29.026 -0.265 30.232 1.00 95.38 88 ALA A O 1
ATOM 647 N N . ASN A 1 89 ? -29.361 -1.954 31.689 1.00 95.12 89 ASN A N 1
ATOM 648 C CA . ASN A 1 89 ? -28.195 -2.739 31.282 1.00 95.12 89 ASN A CA 1
ATOM 649 C C . ASN A 1 89 ? -28.307 -3.211 29.827 1.00 95.12 89 ASN A C 1
ATOM 651 O O . ASN A 1 89 ? -27.327 -3.101 29.097 1.00 95.12 89 ASN A O 1
ATOM 655 N N . GLU A 1 90 ? -29.476 -3.681 29.384 1.00 96.50 90 GLU A N 1
ATOM 656 C CA . GLU A 1 90 ? -29.676 -4.097 27.987 1.00 96.50 90 GLU A CA 1
ATOM 657 C C . GLU A 1 90 ? -29.464 -2.931 27.010 1.00 96.50 90 GLU A C 1
ATOM 659 O O . GLU A 1 90 ? -28.740 -3.063 26.023 1.00 96.50 90 GLU A O 1
ATOM 664 N N . LYS A 1 91 ? -29.971 -1.732 27.335 1.00 94.44 91 LYS A N 1
ATOM 665 C CA . LYS A 1 91 ? -29.698 -0.525 26.533 1.00 94.44 91 LYS A CA 1
ATOM 666 C C . LYS A 1 91 ? -28.209 -0.156 26.514 1.00 94.44 91 LYS A C 1
ATOM 668 O O . LYS A 1 91 ? -27.685 0.211 25.466 1.00 94.44 91 LYS A O 1
ATOM 673 N N . ALA A 1 92 ? -27.514 -0.280 27.646 1.00 95.25 92 ALA A N 1
ATOM 674 C CA . ALA A 1 92 ? -26.075 -0.025 27.716 1.00 95.25 92 ALA A CA 1
ATOM 675 C C . ALA A 1 92 ? -25.257 -1.053 26.910 1.00 95.25 92 ALA A C 1
ATOM 677 O O . ALA A 1 92 ? -24.290 -0.676 26.248 1.00 95.25 92 ALA A O 1
ATOM 678 N N . LYS A 1 93 ? -25.651 -2.335 26.919 1.00 95.75 93 LYS A N 1
ATOM 679 C CA . LYS A 1 93 ? -25.047 -3.376 26.071 1.00 95.75 93 LYS A CA 1
ATOM 680 C C . LYS A 1 93 ? -25.243 -3.062 24.589 1.00 95.75 93 LYS A C 1
ATOM 682 O O . LYS A 1 93 ? -24.267 -3.081 23.847 1.00 95.75 93 LYS A O 1
ATOM 687 N N . ALA A 1 94 ? -26.459 -2.695 24.181 1.00 94.81 94 ALA A N 1
ATOM 688 C CA . ALA A 1 94 ? -26.749 -2.316 22.799 1.00 94.81 94 ALA A CA 1
ATOM 689 C C . ALA A 1 94 ? -25.918 -1.101 22.341 1.00 94.81 94 ALA A C 1
ATOM 691 O O . ALA A 1 94 ? -25.372 -1.104 21.241 1.00 94.81 94 ALA A O 1
ATOM 692 N N . ALA A 1 95 ? -25.750 -0.083 23.194 1.00 94.75 95 ALA A N 1
ATOM 693 C CA . ALA A 1 95 ? -24.889 1.063 22.889 1.00 94.75 95 ALA A CA 1
ATOM 694 C C . ALA A 1 95 ? -23.411 0.655 22.721 1.00 94.75 95 ALA A C 1
ATOM 696 O O . ALA A 1 95 ? -22.741 1.099 21.789 1.00 94.75 95 ALA A O 1
ATOM 697 N N . ARG A 1 96 ? -22.904 -0.242 23.578 1.00 95.00 96 ARG A N 1
ATOM 698 C CA . ARG A 1 96 ? -21.537 -0.783 23.459 1.00 95.00 96 ARG A CA 1
ATOM 699 C C . ARG A 1 96 ? -21.350 -1.620 22.192 1.00 95.00 96 ARG A C 1
ATOM 701 O O . ARG A 1 96 ? -20.296 -1.517 21.570 1.00 95.00 96 ARG A O 1
ATOM 708 N N . ALA A 1 97 ? -22.357 -2.399 21.793 1.00 96.00 97 ALA A N 1
ATOM 709 C CA . ALA A 1 97 ? -22.332 -3.166 20.548 1.00 96.00 97 ALA A CA 1
ATOM 710 C C . ALA A 1 97 ? -22.178 -2.243 19.327 1.00 96.00 97 ALA A C 1
ATOM 712 O O . ALA A 1 97 ? -21.290 -2.465 18.510 1.00 96.00 97 ALA A O 1
ATOM 713 N N . LYS A 1 98 ? -22.920 -1.127 19.278 1.00 94.25 98 LYS A N 1
ATOM 714 C CA . LYS A 1 98 ? -22.776 -0.115 18.214 1.00 94.25 98 LYS A CA 1
ATOM 715 C C . LYS A 1 98 ? -21.370 0.491 18.145 1.00 94.25 98 LYS A C 1
ATOM 717 O O . LYS A 1 98 ? -20.852 0.728 17.057 1.00 94.25 98 LYS A O 1
ATOM 722 N N . VAL A 1 99 ? -20.725 0.735 19.292 1.00 95.38 99 VAL A N 1
ATOM 723 C CA . VAL A 1 99 ? -19.320 1.192 19.320 1.00 95.38 99 VAL A CA 1
ATOM 724 C C . VAL A 1 99 ? -18.385 0.121 18.756 1.00 95.38 99 VAL A C 1
ATOM 726 O O . VAL A 1 99 ? -17.454 0.452 18.021 1.00 95.38 99 VAL A O 1
ATOM 729 N N . ALA A 1 100 ? -18.609 -1.152 19.087 1.00 94.75 100 ALA A N 1
ATOM 730 C CA . ALA A 1 100 ? -17.808 -2.253 18.559 1.00 94.75 100 ALA A CA 1
ATOM 731 C C . ALA A 1 100 ? -17.955 -2.380 17.033 1.00 94.75 100 ALA A C 1
ATOM 733 O O . ALA A 1 100 ? -16.945 -2.459 16.335 1.00 94.75 100 ALA A O 1
ATOM 734 N N . GLU A 1 101 ? -19.178 -2.294 16.508 1.00 93.31 101 GLU A N 1
ATOM 735 C CA . GLU A 1 101 ? -19.450 -2.271 15.064 1.00 93.31 101 GLU A CA 1
ATOM 736 C C . GLU A 1 101 ? -18.748 -1.096 14.370 1.00 93.31 101 GLU A C 1
ATOM 738 O O . GLU A 1 101 ? -18.031 -1.294 13.389 1.00 93.31 101 GLU A O 1
ATOM 743 N N . ALA A 1 102 ? -18.852 0.117 14.924 1.00 92.81 102 ALA A N 1
ATOM 744 C CA . ALA A 1 102 ? -18.186 1.297 14.370 1.00 92.81 102 ALA A CA 1
ATOM 745 C C . ALA A 1 102 ? -16.648 1.177 14.386 1.00 92.81 102 ALA A C 1
ATOM 747 O O . ALA A 1 102 ? -15.970 1.668 13.483 1.00 92.81 102 ALA A O 1
ATOM 748 N N . ARG A 1 103 ? -16.065 0.480 15.371 1.00 92.31 103 ARG A N 1
ATOM 749 C CA . ARG A 1 103 ? -14.621 0.174 15.385 1.00 92.31 103 ARG A CA 1
ATOM 750 C C . ARG A 1 103 ? -14.223 -0.811 14.288 1.00 92.31 103 ARG A C 1
ATOM 752 O O . ARG A 1 103 ? -13.153 -0.655 13.701 1.00 92.31 103 ARG A O 1
ATOM 759 N N . VAL A 1 104 ? -15.074 -1.791 13.985 1.00 93.94 104 VAL A N 1
ATOM 760 C CA . VAL A 1 104 ? -14.866 -2.699 12.846 1.00 93.94 104 VAL A CA 1
ATOM 761 C C . VAL A 1 104 ? -14.968 -1.933 11.525 1.00 93.94 104 VAL A C 1
ATOM 763 O O . VAL A 1 104 ? -14.122 -2.119 10.651 1.00 93.94 104 VAL A O 1
ATOM 766 N N . GLU A 1 105 ? -15.942 -1.028 11.383 1.00 90.94 105 GLU A N 1
ATOM 767 C CA . GLU A 1 105 ? -16.040 -0.123 10.226 1.00 90.94 105 GLU A CA 1
ATOM 768 C C . GLU A 1 105 ? -14.774 0.729 10.064 1.00 90.94 105 GLU A C 1
ATOM 770 O O . GLU A 1 105 ? -14.257 0.852 8.955 1.00 90.94 105 GLU A O 1
ATOM 775 N N . LEU A 1 106 ? -14.221 1.258 11.163 1.00 92.38 106 LEU A N 1
ATOM 776 C CA . LEU A 1 106 ? -12.978 2.030 11.137 1.00 92.38 106 LEU A CA 1
ATOM 777 C C . LEU A 1 106 ? -11.815 1.173 10.639 1.00 92.38 106 LEU A C 1
ATOM 779 O O . LEU A 1 106 ? -11.043 1.623 9.793 1.00 92.38 106 LEU A O 1
ATOM 783 N N . ALA A 1 107 ? -11.683 -0.058 11.140 1.00 90.31 107 ALA A N 1
ATOM 784 C CA . ALA A 1 107 ? -10.630 -0.968 10.701 1.00 90.31 107 ALA A CA 1
ATOM 785 C C . ALA A 1 107 ? -10.742 -1.267 9.195 1.00 90.31 107 ALA A C 1
ATOM 787 O O . ALA A 1 107 ? -9.739 -1.199 8.483 1.00 90.31 107 ALA A O 1
ATOM 788 N N . LYS A 1 108 ? -11.964 -1.501 8.691 1.00 88.56 108 LYS A N 1
ATOM 789 C CA . LYS A 1 108 ? -12.233 -1.670 7.252 1.00 88.56 108 LYS A CA 1
ATOM 790 C C . LYS A 1 108 ? -11.865 -0.418 6.452 1.00 88.56 108 LYS A C 1
ATOM 792 O O . LYS A 1 108 ? -11.189 -0.529 5.432 1.00 88.56 108 LYS A O 1
ATOM 797 N N . ALA A 1 109 ? -12.252 0.767 6.924 1.00 89.25 109 ALA A N 1
ATOM 798 C CA . ALA A 1 109 ? -11.927 2.031 6.266 1.00 89.25 109 ALA A CA 1
ATOM 799 C C . ALA A 1 109 ? -10.408 2.261 6.194 1.00 89.25 109 ALA A C 1
ATOM 801 O O . ALA A 1 109 ? -9.891 2.619 5.136 1.00 89.25 109 ALA A O 1
ATOM 802 N N . LYS A 1 110 ? -9.674 1.978 7.280 1.00 88.44 110 LYS A N 1
ATOM 803 C CA . LYS A 1 110 ? -8.205 2.069 7.302 1.00 88.44 110 LYS A CA 1
ATOM 804 C C . LYS A 1 110 ? -7.564 1.068 6.341 1.00 88.44 110 LYS A C 1
ATOM 806 O O . LYS A 1 110 ? -6.678 1.460 5.588 1.00 88.44 110 LYS A O 1
ATOM 811 N N . ALA A 1 111 ? -8.039 -0.178 6.306 1.00 87.19 111 ALA A N 1
ATOM 812 C CA . ALA A 1 111 ? -7.547 -1.184 5.364 1.00 87.19 111 ALA A CA 1
ATOM 813 C C . ALA A 1 111 ? -7.759 -0.752 3.899 1.00 87.19 111 ALA A C 1
ATOM 815 O O . ALA A 1 111 ? -6.822 -0.791 3.100 1.00 87.19 111 ALA A O 1
ATOM 816 N N . MET A 1 112 ? -8.950 -0.252 3.559 1.00 83.88 112 MET A N 1
ATOM 817 C CA . MET A 1 112 ? -9.250 0.250 2.213 1.00 83.88 112 MET A CA 1
ATOM 818 C C . MET A 1 112 ? -8.392 1.464 1.839 1.00 83.88 112 MET A C 1
ATOM 820 O O . MET A 1 112 ? -7.877 1.520 0.725 1.00 83.88 112 MET A O 1
ATOM 824 N N . ALA A 1 113 ? -8.183 2.405 2.764 1.00 85.94 113 ALA A N 1
ATOM 825 C CA . ALA A 1 113 ? -7.302 3.551 2.536 1.00 85.94 113 ALA A CA 1
ATOM 826 C C . ALA A 1 113 ? -5.852 3.107 2.271 1.00 85.94 113 ALA A C 1
ATOM 828 O O . ALA A 1 113 ? -5.215 3.592 1.339 1.00 85.94 113 ALA A O 1
ATOM 829 N N . THR A 1 114 ? -5.343 2.127 3.029 1.00 84.06 114 THR A N 1
ATOM 830 C CA . THR A 1 114 ? -4.000 1.574 2.781 1.00 84.06 114 THR A CA 1
ATOM 831 C C . THR A 1 114 ? -3.899 0.838 1.447 1.00 84.06 114 THR A C 1
ATOM 833 O O . THR A 1 114 ? -2.878 0.953 0.774 1.00 84.06 114 THR A O 1
ATOM 836 N N . ALA A 1 115 ? -4.953 0.127 1.034 1.00 84.50 115 ALA A N 1
ATOM 837 C CA . ALA A 1 115 ? -4.991 -0.559 -0.253 1.00 84.50 115 ALA A CA 1
ATOM 838 C C . ALA A 1 115 ? -4.980 0.436 -1.425 1.00 84.50 115 ALA A C 1
ATOM 840 O O . ALA A 1 115 ? -4.220 0.247 -2.372 1.00 84.50 115 ALA A O 1
ATOM 841 N N . LYS A 1 116 ? -5.752 1.528 -1.334 1.00 84.50 116 LYS A N 1
ATOM 842 C CA . LYS A 1 116 ? -5.740 2.608 -2.335 1.00 84.50 116 LYS A CA 1
ATOM 843 C C . LYS A 1 116 ? -4.369 3.271 -2.444 1.00 84.50 116 LYS A C 1
ATOM 845 O O . LYS A 1 116 ? -3.832 3.359 -3.541 1.00 84.50 116 LYS A O 1
ATOM 850 N N . ALA A 1 117 ? -3.762 3.633 -1.314 1.00 84.94 117 ALA A N 1
ATOM 851 C CA . ALA A 1 117 ? -2.421 4.216 -1.305 1.00 84.94 117 ALA A CA 1
ATOM 852 C C . ALA A 1 117 ? -1.366 3.265 -1.905 1.00 84.94 117 ALA A C 1
ATOM 854 O O . ALA A 1 117 ? -0.454 3.701 -2.605 1.00 84.94 117 ALA A O 1
ATOM 855 N N . ALA A 1 118 ? -1.487 1.955 -1.661 1.00 84.50 118 ALA A N 1
ATOM 856 C CA . ALA A 1 118 ? -0.610 0.959 -2.273 1.00 84.50 118 ALA A CA 1
ATOM 857 C C . ALA A 1 118 ? -0.825 0.842 -3.793 1.00 84.50 118 ALA A C 1
ATOM 859 O O . ALA A 1 118 ? 0.155 0.707 -4.525 1.00 84.50 118 ALA A O 1
ATOM 860 N N . ALA A 1 119 ? -2.074 0.918 -4.264 1.00 85.06 119 ALA A N 1
ATOM 861 C CA . ALA A 1 119 ? -2.402 0.907 -5.689 1.00 85.06 119 ALA A CA 1
ATOM 862 C C . ALA A 1 119 ? -1.853 2.150 -6.408 1.00 85.06 119 ALA A C 1
ATOM 864 O O . ALA A 1 119 ? -1.172 2.013 -7.419 1.00 85.06 119 ALA A O 1
ATOM 865 N N . GLU A 1 120 ? -2.045 3.345 -5.845 1.00 89.56 120 GLU A N 1
ATOM 866 C CA . GLU A 1 120 ? -1.492 4.595 -6.389 1.00 89.56 120 GLU A CA 1
ATOM 867 C C . GLU A 1 120 ? 0.044 4.570 -6.431 1.00 89.56 120 GLU A C 1
ATOM 869 O O . GLU A 1 120 ? 0.655 4.957 -7.427 1.00 89.56 120 GLU A O 1
ATOM 874 N N . ALA A 1 121 ? 0.691 4.040 -5.387 1.00 87.12 121 ALA A N 1
ATOM 875 C CA . ALA A 1 121 ? 2.142 3.865 -5.376 1.00 87.12 121 ALA A CA 1
ATOM 876 C C . ALA A 1 121 ? 2.631 2.829 -6.406 1.00 87.12 121 ALA A C 1
ATOM 878 O O . ALA A 1 121 ? 3.764 2.926 -6.884 1.00 87.12 121 ALA A O 1
ATOM 879 N N . ALA A 1 122 ? 1.821 1.818 -6.733 1.00 89.56 122 ALA A N 1
ATOM 880 C CA . ALA A 1 122 ? 2.136 0.846 -7.776 1.00 89.56 122 ALA A CA 1
ATOM 881 C C . ALA A 1 122 ? 1.990 1.462 -9.176 1.00 89.56 122 ALA A C 1
ATOM 883 O O . ALA A 1 122 ? 2.908 1.329 -9.982 1.00 89.56 122 ALA A O 1
ATOM 884 N N . GLU A 1 123 ? 0.902 2.193 -9.431 1.00 90.25 123 GLU A N 1
ATOM 885 C CA . GLU A 1 123 ? 0.690 2.974 -10.659 1.00 90.25 123 GL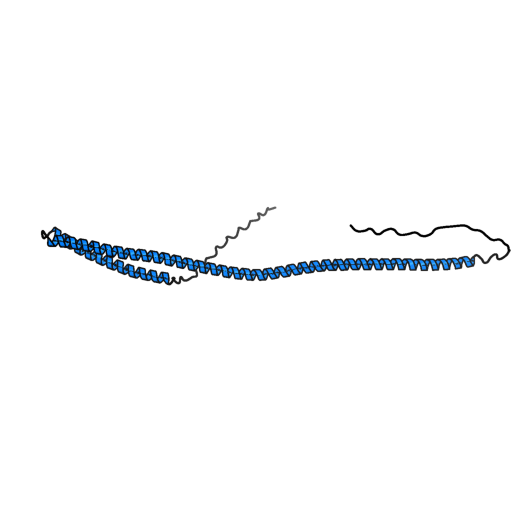U A CA 1
ATOM 886 C C . GLU A 1 123 ? 1.851 3.948 -10.903 1.00 90.25 123 GLU A C 1
ATOM 888 O O . GLU A 1 123 ? 2.457 3.925 -11.973 1.00 90.25 123 GLU A O 1
ATOM 893 N N . ALA A 1 124 ? 2.262 4.707 -9.881 1.00 90.44 124 ALA A N 1
ATOM 894 C CA . ALA A 1 124 ? 3.398 5.629 -9.974 1.00 90.44 124 ALA A CA 1
ATOM 895 C C . ALA A 1 124 ? 4.728 4.929 -10.326 1.00 90.44 124 ALA A C 1
ATOM 897 O O . ALA A 1 124 ? 5.559 5.469 -11.052 1.00 90.44 124 ALA A O 1
ATOM 898 N N . LYS A 1 125 ? 4.945 3.697 -9.846 1.00 92.56 125 LYS A N 1
ATOM 899 C CA . LYS A 1 125 ? 6.125 2.903 -10.235 1.00 92.56 125 LYS A CA 1
ATOM 900 C C . LYS A 1 125 ? 6.023 2.381 -11.663 1.00 92.56 125 LYS A C 1
ATOM 902 O O . LYS A 1 125 ? 7.042 2.256 -12.338 1.00 92.56 125 LYS A O 1
ATOM 907 N N . ILE A 1 126 ? 4.819 2.038 -12.118 1.00 92.69 126 ILE A N 1
ATOM 908 C CA . ILE A 1 126 ? 4.586 1.588 -13.494 1.00 92.69 126 ILE A CA 1
ATOM 909 C C . ILE A 1 126 ? 4.831 2.743 -14.466 1.00 92.69 126 ILE A C 1
ATOM 911 O O . ILE A 1 126 ? 5.473 2.530 -15.496 1.00 92.69 126 ILE A O 1
ATOM 915 N N . THR A 1 127 ? 4.376 3.956 -14.149 1.00 92.56 127 THR A N 1
ATOM 916 C CA . THR A 1 127 ? 4.651 5.141 -14.972 1.00 92.56 127 THR A CA 1
ATOM 917 C C . THR A 1 127 ? 6.146 5.454 -15.011 1.00 92.56 127 THR A C 1
ATOM 919 O O . THR A 1 127 ? 6.702 5.570 -16.103 1.00 92.56 127 THR A O 1
ATOM 922 N N . GLU A 1 128 ? 6.831 5.449 -13.863 1.00 93.81 128 GLU A N 1
ATOM 923 C CA . GLU A 1 128 ? 8.289 5.633 -13.800 1.00 93.81 128 GLU A CA 1
ATOM 924 C C . GLU A 1 128 ? 9.040 4.560 -14.615 1.00 93.81 128 GLU A C 1
ATOM 926 O O . GLU A 1 128 ? 9.982 4.856 -15.357 1.00 93.81 128 GLU A O 1
ATOM 931 N N . LEU A 1 129 ? 8.610 3.296 -14.532 1.00 93.19 129 LEU A N 1
ATOM 932 C CA . LEU A 1 129 ? 9.188 2.211 -15.323 1.00 93.19 129 LEU A CA 1
ATOM 933 C C . LEU A 1 129 ? 8.977 2.435 -16.825 1.00 93.19 129 LEU A C 1
ATOM 935 O O . LEU A 1 129 ? 9.914 2.234 -17.599 1.00 93.19 129 LEU A O 1
ATOM 939 N N . ARG A 1 130 ? 7.778 2.860 -17.243 1.00 92.25 130 ARG A N 1
ATOM 940 C CA . ARG A 1 130 ? 7.473 3.161 -18.651 1.00 92.25 130 ARG A CA 1
ATOM 941 C C . ARG 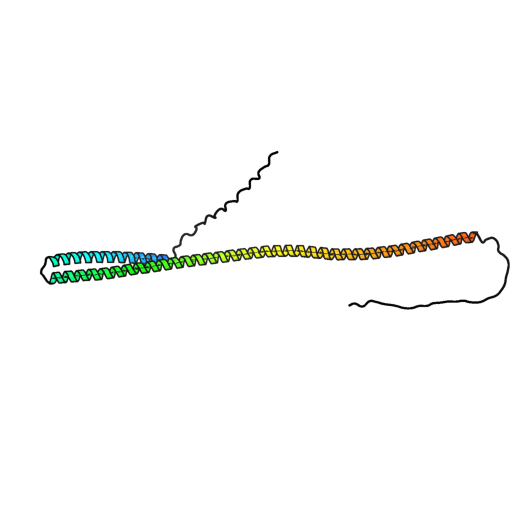A 1 130 ? 8.369 4.270 -19.190 1.00 92.25 130 ARG A C 1
ATOM 943 O O . ARG A 1 130 ? 8.953 4.097 -20.257 1.00 92.25 130 ARG A O 1
ATOM 950 N N . GLU A 1 131 ? 8.536 5.359 -18.448 1.00 93.19 131 GLU A N 1
ATOM 951 C CA . GLU A 1 131 ? 9.424 6.458 -18.843 1.00 93.19 131 GLU A CA 1
ATOM 952 C C . GLU A 1 131 ? 10.885 6.007 -18.951 1.00 93.19 131 GLU A C 1
ATOM 954 O O . GLU A 1 131 ? 11.583 6.348 -19.908 1.00 93.19 131 GLU A O 1
ATOM 959 N N . ASN A 1 132 ? 11.352 5.198 -17.998 1.00 93.62 132 ASN A N 1
ATOM 960 C CA . ASN A 1 132 ? 12.708 4.657 -18.022 1.00 93.62 132 ASN A CA 1
ATOM 961 C C . ASN A 1 132 ? 12.938 3.705 -19.202 1.00 93.62 132 ASN A C 1
ATOM 963 O O . ASN A 1 132 ? 14.013 3.724 -19.806 1.00 93.62 132 ASN A O 1
ATOM 967 N N . LEU A 1 133 ? 11.944 2.884 -19.551 1.00 94.69 133 LEU A N 1
ATOM 968 C CA . LEU A 1 133 ? 12.008 2.016 -20.725 1.00 94.69 133 LEU A CA 1
ATOM 969 C C . LEU A 1 133 ? 11.999 2.821 -22.027 1.00 94.69 133 LEU A C 1
ATOM 971 O O . LEU A 1 133 ? 12.781 2.499 -22.917 1.00 94.69 133 LEU A O 1
ATOM 975 N N . ALA A 1 134 ? 11.194 3.884 -22.121 1.00 91.81 134 ALA A N 1
ATOM 976 C CA . ALA A 1 134 ? 11.180 4.771 -23.285 1.00 91.81 134 ALA A CA 1
ATOM 977 C C . ALA A 1 134 ? 12.550 5.438 -23.502 1.00 91.81 134 ALA A C 1
ATOM 979 O O . ALA A 1 134 ? 13.131 5.320 -24.580 1.00 91.81 134 ALA A O 1
ATOM 980 N N . LYS A 1 135 ? 13.135 6.017 -22.442 1.00 91.94 135 LYS A N 1
ATOM 981 C CA . LYS A 1 135 ? 14.488 6.604 -22.486 1.00 91.94 135 LYS A CA 1
ATOM 982 C C . LYS A 1 135 ? 15.545 5.576 -22.895 1.00 91.94 135 LYS A C 1
ATOM 984 O O . LYS A 1 135 ? 16.425 5.863 -23.703 1.00 91.94 135 LYS A O 1
ATOM 989 N N . ARG A 1 136 ? 15.469 4.354 -22.354 1.00 92.69 136 ARG A N 1
ATOM 990 C CA . ARG A 1 136 ? 16.391 3.272 -22.736 1.00 92.69 136 ARG A CA 1
ATOM 991 C C . ARG A 1 136 ? 16.239 2.879 -24.199 1.00 92.69 136 ARG A C 1
ATOM 993 O O . ARG A 1 136 ? 17.258 2.733 -24.869 1.00 92.69 136 ARG A O 1
ATOM 1000 N N . ALA A 1 137 ? 15.008 2.759 -24.692 1.00 93.25 137 ALA A N 1
ATOM 1001 C CA . ALA A 1 137 ? 14.734 2.392 -26.076 1.00 93.25 137 ALA A CA 1
ATOM 1002 C C . ALA A 1 137 ? 15.375 3.374 -27.068 1.00 93.25 137 ALA A C 1
ATOM 1004 O O . ALA A 1 137 ? 15.983 2.932 -28.041 1.00 93.25 137 ALA A O 1
ATOM 1005 N N . GLU A 1 138 ? 15.321 4.680 -26.794 1.00 89.12 138 GLU A N 1
ATOM 1006 C CA . GLU A 1 138 ? 15.993 5.696 -27.616 1.00 89.12 138 GLU A CA 1
ATOM 1007 C C . GLU A 1 138 ? 17.515 5.500 -27.622 1.00 89.12 138 GLU A C 1
ATOM 1009 O O . GLU A 1 138 ? 18.127 5.389 -28.687 1.00 89.12 138 GLU A O 1
ATOM 1014 N N . THR A 1 139 ? 18.126 5.346 -26.441 1.00 91.56 139 THR A N 1
ATOM 1015 C CA . THR A 1 139 ? 19.584 5.152 -26.347 1.00 91.56 139 THR A CA 1
ATOM 1016 C C . THR A 1 139 ? 20.064 3.848 -26.989 1.00 91.56 139 THR A C 1
ATOM 1018 O O . THR A 1 139 ? 21.149 3.800 -27.573 1.00 91.56 139 THR A O 1
ATOM 1021 N N . ASP A 1 140 ? 19.279 2.774 -26.894 1.00 94.19 140 ASP A N 1
ATOM 1022 C CA . ASP A 1 140 ? 19.626 1.481 -27.480 1.00 94.19 140 ASP A CA 1
ATOM 1023 C C . ASP A 1 140 ? 19.451 1.499 -29.001 1.00 94.19 140 ASP A C 1
ATOM 1025 O O . ASP A 1 140 ? 20.278 0.930 -29.718 1.00 94.19 140 ASP A O 1
ATOM 1029 N N . LEU A 1 141 ? 18.446 2.217 -29.511 1.00 93.31 141 LEU A N 1
ATOM 1030 C CA . LEU A 1 141 ? 18.254 2.441 -30.941 1.00 93.31 141 LEU A CA 1
ATOM 1031 C C . LEU A 1 141 ? 19.439 3.210 -31.541 1.00 93.31 141 LEU A C 1
ATOM 1033 O O . LEU A 1 141 ? 19.971 2.797 -32.576 1.00 93.31 141 LEU A O 1
ATOM 1037 N N . GLU A 1 142 ? 19.900 4.282 -30.895 1.00 93.69 142 GLU A N 1
ATOM 1038 C CA . GLU A 1 142 ? 21.074 5.039 -31.352 1.00 93.69 142 GLU A CA 1
ATOM 1039 C C . GLU A 1 142 ? 22.342 4.177 -31.378 1.00 93.69 142 GLU A C 1
ATOM 1041 O O . GLU A 1 142 ? 23.052 4.133 -32.389 1.00 93.69 142 GLU A O 1
ATOM 1046 N N . LYS A 1 143 ? 22.599 3.410 -30.310 1.00 94.38 143 LYS A N 1
ATOM 1047 C CA . LYS A 1 143 ? 23.731 2.468 -30.258 1.00 94.38 143 LYS A CA 1
ATOM 1048 C C . LYS A 1 143 ? 23.633 1.391 -31.333 1.00 94.38 143 LYS A C 1
ATOM 1050 O O . LYS A 1 143 ? 24.651 1.029 -31.936 1.00 94.38 143 LYS A O 1
ATOM 1055 N N . ALA A 1 144 ? 22.430 0.873 -31.582 1.00 95.44 144 ALA A N 1
ATOM 1056 C CA . ALA A 1 144 ? 22.187 -0.127 -32.612 1.00 95.44 144 ALA A CA 1
ATOM 1057 C C . ALA A 1 144 ? 22.458 0.441 -34.012 1.00 95.44 144 ALA A C 1
ATOM 1059 O O . ALA A 1 144 ? 23.157 -0.209 -34.795 1.00 95.44 144 ALA A O 1
ATOM 1060 N N . LYS A 1 145 ? 21.999 1.667 -34.306 1.00 95.50 145 LYS A N 1
ATOM 1061 C CA . LYS A 1 145 ? 22.299 2.370 -35.566 1.00 95.50 145 LYS A CA 1
ATOM 1062 C C . LYS A 1 145 ? 23.799 2.581 -35.748 1.00 95.50 145 LYS A C 1
ATOM 1064 O O . LYS A 1 145 ? 24.344 2.151 -36.761 1.00 95.50 145 LYS A O 1
ATOM 1069 N N . ALA A 1 146 ? 24.486 3.133 -34.748 1.00 94.25 146 ALA A N 1
ATOM 1070 C CA . ALA A 1 146 ? 25.929 3.371 -34.819 1.00 94.25 146 ALA A CA 1
ATOM 1071 C C . ALA A 1 146 ? 26.725 2.071 -35.049 1.00 94.25 146 ALA A C 1
ATOM 1073 O O . ALA A 1 146 ? 27.613 2.002 -35.905 1.00 94.25 146 ALA A O 1
ATOM 1074 N N . SER A 1 147 ? 26.365 1.001 -34.332 1.00 94.38 147 SER A N 1
ATOM 1075 C CA . SER A 1 147 ? 26.993 -0.317 -34.488 1.00 94.38 147 SER A CA 1
ATOM 1076 C C . SER A 1 147 ? 26.725 -0.920 -35.869 1.00 94.38 147 SER A C 1
ATOM 1078 O O . SER A 1 147 ? 27.622 -1.508 -36.484 1.00 94.38 147 SER A O 1
ATOM 1080 N N . PHE A 1 148 ? 25.498 -0.778 -36.378 1.00 96.75 148 PHE A N 1
ATOM 1081 C CA . PHE A 1 148 ? 25.128 -1.233 -37.713 1.00 96.75 148 PHE A CA 1
ATOM 1082 C C . PHE A 1 148 ? 25.901 -0.474 -38.793 1.00 96.75 148 PHE A C 1
ATOM 1084 O O . PHE A 1 148 ? 26.526 -1.107 -39.644 1.00 96.75 148 PHE A O 1
ATOM 1091 N N . GLU A 1 149 ? 25.935 0.857 -38.728 1.00 95.25 149 GLU A N 1
ATOM 1092 C CA . GLU A 1 149 ? 26.659 1.700 -39.681 1.00 95.25 149 GLU A CA 1
ATOM 1093 C C . GLU A 1 149 ? 28.147 1.360 -39.724 1.00 95.25 149 GLU A C 1
ATOM 1095 O O . GLU A 1 149 ? 28.717 1.185 -40.805 1.00 95.25 149 GLU A O 1
ATOM 1100 N N . GLN A 1 150 ? 28.778 1.187 -38.559 1.00 95.81 150 GLN A N 1
ATOM 1101 C CA . GLN A 1 150 ? 30.187 0.811 -38.487 1.00 95.81 150 GLN A CA 1
ATOM 1102 C C . GLN A 1 150 ? 30.440 -0.556 -39.143 1.00 95.81 150 GLN A C 1
ATOM 1104 O O . GLN A 1 150 ? 31.402 -0.721 -39.902 1.00 95.81 150 GLN A O 1
ATOM 1109 N N . ARG A 1 151 ? 29.582 -1.550 -38.876 1.00 95.81 151 ARG A N 1
ATOM 1110 C CA . ARG A 1 151 ? 29.687 -2.888 -39.484 1.00 95.81 151 ARG A CA 1
ATOM 1111 C C . ARG A 1 151 ? 29.439 -2.841 -40.989 1.00 95.81 151 ARG A C 1
ATOM 1113 O O . ARG A 1 151 ? 30.159 -3.496 -41.746 1.00 95.81 151 ARG A O 1
ATOM 1120 N N . TRP A 1 152 ? 28.459 -2.058 -41.425 1.00 96.44 152 TRP A N 1
ATOM 1121 C CA . TRP A 1 152 ? 28.102 -1.901 -42.828 1.00 96.44 152 TRP A CA 1
ATOM 1122 C C . TRP A 1 152 ? 29.222 -1.227 -43.624 1.00 96.44 152 TRP A C 1
ATOM 1124 O O . TRP A 1 152 ? 29.648 -1.774 -44.645 1.00 96.44 152 TRP A O 1
ATOM 1134 N N . ARG A 1 153 ? 29.790 -0.122 -43.119 1.00 95.50 153 ARG A N 1
ATOM 1135 C CA . ARG A 1 153 ? 30.943 0.555 -43.741 1.00 95.50 153 ARG A CA 1
ATOM 1136 C C . ARG A 1 153 ? 32.149 -0.372 -43.862 1.00 95.50 153 ARG A C 1
ATOM 1138 O O . ARG A 1 153 ? 32.679 -0.519 -44.958 1.00 95.50 153 ARG A O 1
ATOM 1145 N N . LYS A 1 154 ? 32.513 -1.087 -42.790 1.00 95.25 154 LYS A N 1
ATOM 1146 C CA . LYS A 1 154 ? 33.598 -2.089 -42.826 1.00 95.25 154 LYS A CA 1
ATOM 1147 C C . LYS A 1 154 ? 33.340 -3.192 -43.858 1.00 95.25 154 LYS A C 1
ATOM 1149 O O . LYS A 1 154 ? 34.267 -3.671 -44.507 1.00 95.25 154 LYS A O 1
ATOM 1154 N N . SER A 1 155 ? 32.088 -3.625 -44.009 1.00 95.06 155 SER A N 1
ATOM 1155 C CA . SER A 1 155 ? 31.709 -4.616 -45.024 1.00 95.06 155 SER A CA 1
ATOM 1156 C C . SER A 1 155 ? 31.877 -4.064 -46.445 1.00 95.06 155 SER A C 1
ATOM 1158 O O . SER A 1 155 ? 32.459 -4.730 -47.306 1.00 95.06 155 SER A O 1
ATOM 1160 N N . ARG A 1 156 ? 31.435 -2.822 -46.679 1.00 96.69 156 ARG A N 1
ATOM 1161 C CA . ARG A 1 156 ? 31.586 -2.116 -47.959 1.00 96.69 156 ARG A CA 1
ATOM 1162 C C . ARG A 1 156 ? 33.044 -1.882 -48.325 1.00 96.69 156 ARG A C 1
ATOM 1164 O O . ARG A 1 156 ? 33.434 -2.240 -49.429 1.00 96.69 156 ARG A O 1
ATOM 1171 N N . GLU A 1 157 ? 33.850 -1.392 -47.392 1.00 94.12 157 GLU A N 1
ATOM 1172 C CA . GLU A 1 157 ? 35.288 -1.185 -47.579 1.00 94.12 157 GLU A CA 1
ATOM 1173 C C . GLU A 1 157 ? 35.984 -2.486 -47.999 1.00 94.12 157 GLU A C 1
ATOM 1175 O O . GLU A 1 157 ? 36.663 -2.528 -49.022 1.00 94.12 157 GLU A O 1
ATOM 1180 N N . LYS A 1 158 ? 35.710 -3.600 -47.306 1.00 93.00 158 LYS A N 1
ATOM 1181 C CA . LYS A 1 158 ? 36.232 -4.922 -47.695 1.00 93.00 158 LYS A CA 1
ATOM 1182 C C . LYS A 1 158 ? 35.765 -5.356 -49.086 1.00 93.00 158 LYS A C 1
ATOM 1184 O O . LYS A 1 158 ? 36.533 -5.973 -49.829 1.00 93.00 158 LYS A O 1
ATOM 1189 N N . ALA A 1 159 ? 34.509 -5.095 -49.440 1.00 92.81 159 ALA A N 1
ATOM 1190 C CA . ALA A 1 159 ? 33.981 -5.428 -50.760 1.00 92.81 159 ALA A CA 1
ATOM 1191 C C . ALA A 1 159 ? 34.644 -4.589 -51.865 1.00 92.81 159 ALA A C 1
ATOM 1193 O O . ALA A 1 159 ? 35.012 -5.127 -52.913 1.00 92.81 159 ALA A O 1
ATOM 1194 N N . ASP A 1 160 ? 34.842 -3.299 -51.623 1.00 92.06 160 ASP A N 1
ATOM 1195 C CA . ASP A 1 160 ? 35.430 -2.377 -52.588 1.00 92.06 160 ASP A CA 1
ATOM 1196 C C . ASP A 1 160 ? 36.948 -2.598 -52.710 1.00 92.06 160 ASP A C 1
ATOM 1198 O O . ASP A 1 160 ? 37.464 -2.676 -53.827 1.00 92.06 160 ASP A O 1
ATOM 1202 N N . GLU A 1 161 ? 37.651 -2.909 -51.618 1.00 93.62 161 GLU A N 1
ATOM 1203 C CA . GLU A 1 161 ? 39.032 -3.402 -51.659 1.00 93.62 161 GLU A CA 1
ATOM 1204 C C . GLU A 1 161 ? 39.188 -4.645 -52.539 1.00 93.62 161 GLU A C 1
ATOM 1206 O O . GLU A 1 161 ? 40.142 -4.748 -53.316 1.00 93.62 161 GLU A O 1
ATOM 1211 N N . ARG A 1 162 ? 38.270 -5.616 -52.429 1.00 93.06 162 ARG A N 1
ATOM 1212 C CA . ARG A 1 162 ? 38.300 -6.830 -53.262 1.00 93.06 162 ARG A CA 1
ATOM 1213 C C . ARG A 1 162 ? 38.157 -6.479 -54.741 1.00 93.06 162 ARG A C 1
ATOM 1215 O O . ARG A 1 162 ? 38.890 -7.035 -55.562 1.00 93.06 162 ARG A O 1
ATOM 1222 N N . LYS A 1 163 ? 37.277 -5.531 -55.084 1.00 92.81 163 LYS A N 1
ATOM 1223 C CA . LYS A 1 163 ? 37.119 -5.037 -56.462 1.00 92.81 163 LYS A CA 1
ATOM 1224 C C . LYS A 1 163 ? 38.375 -4.325 -56.953 1.00 92.81 163 LYS A C 1
ATOM 1226 O O . LYS A 1 163 ? 38.847 -4.633 -58.046 1.00 92.81 163 LYS A O 1
ATOM 1231 N N . VAL A 1 164 ? 38.962 -3.442 -56.144 1.00 92.38 164 VAL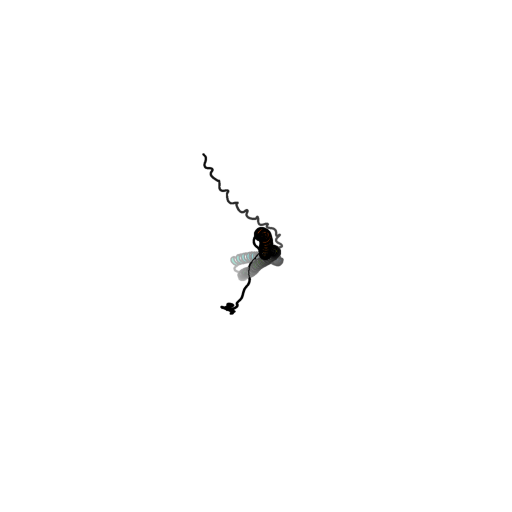 A N 1
ATOM 1232 C CA . VAL A 1 164 ? 40.207 -2.735 -56.487 1.00 92.38 164 VAL A CA 1
ATOM 1233 C C . VAL A 1 164 ? 41.355 -3.726 -56.680 1.00 92.38 164 VAL A C 1
ATOM 1235 O O . VAL A 1 164 ? 42.065 -3.662 -57.683 1.00 92.38 164 VAL A O 1
ATOM 1238 N N . LYS A 1 165 ? 41.512 -4.703 -55.778 1.00 91.06 165 LYS A N 1
ATOM 1239 C CA . LYS A 1 165 ? 42.513 -5.776 -55.900 1.00 91.06 165 LYS A CA 1
ATOM 1240 C C . LYS A 1 165 ? 42.300 -6.593 -57.182 1.00 91.06 165 LYS A C 1
ATOM 1242 O O . LYS A 1 165 ? 43.270 -6.878 -57.887 1.00 91.06 165 LYS A O 1
ATOM 1247 N N . ALA A 1 166 ? 41.056 -6.926 -57.529 1.00 92.06 166 ALA A N 1
ATOM 1248 C CA . ALA A 1 166 ? 40.736 -7.617 -58.780 1.00 92.06 166 ALA A CA 1
ATOM 1249 C C . ALA A 1 166 ? 41.065 -6.765 -60.023 1.00 92.06 166 ALA A C 1
ATOM 1251 O O . ALA A 1 166 ? 41.689 -7.262 -60.966 1.00 92.06 166 ALA A O 1
ATOM 1252 N N . ALA A 1 167 ? 40.722 -5.474 -60.008 1.00 90.44 167 ALA A N 1
ATOM 1253 C CA . ALA A 1 167 ? 41.035 -4.537 -61.085 1.00 90.44 167 ALA A CA 1
ATOM 1254 C C . ALA A 1 167 ? 42.551 -4.365 -61.272 1.00 90.44 167 ALA A C 1
ATOM 1256 O O . ALA A 1 167 ? 43.042 -4.472 -62.397 1.00 90.44 167 ALA A O 1
ATOM 1257 N N . ARG A 1 168 ? 43.311 -4.207 -60.176 1.00 88.50 168 ARG A N 1
ATOM 1258 C CA . ARG A 1 168 ? 44.784 -4.135 -60.195 1.00 88.50 168 ARG A CA 1
ATOM 1259 C C . ARG A 1 168 ? 45.407 -5.384 -60.810 1.00 88.50 168 ARG A C 1
ATOM 1261 O O . ARG A 1 168 ? 46.257 -5.265 -61.689 1.00 88.50 168 ARG A O 1
ATOM 1268 N N . LYS A 1 169 ? 44.954 -6.584 -60.422 1.00 92.19 169 LYS A N 1
ATOM 1269 C CA . LYS A 1 169 ? 45.431 -7.845 -61.023 1.00 92.19 169 LYS A CA 1
ATOM 1270 C C . LYS A 1 169 ? 45.163 -7.893 -62.530 1.00 92.19 169 LYS A C 1
ATOM 1272 O O . LYS A 1 169 ? 46.047 -8.272 -63.299 1.00 92.19 169 LYS A O 1
ATOM 1277 N N . LYS A 1 170 ? 43.972 -7.468 -62.965 1.00 91.38 170 LYS A N 1
ATOM 1278 C CA . LYS A 1 170 ? 43.602 -7.418 -64.388 1.00 91.38 170 LYS A CA 1
ATOM 1279 C C . LYS A 1 170 ? 44.457 -6.412 -65.169 1.00 91.38 170 LYS A C 1
ATOM 1281 O O . LYS A 1 170 ? 44.898 -6.728 -66.273 1.00 91.38 170 LYS A O 1
ATOM 1286 N N . ALA A 1 171 ? 44.724 -5.237 -64.602 1.00 86.62 171 ALA A N 1
ATOM 1287 C CA . ALA A 1 171 ? 45.598 -4.230 -65.202 1.00 86.62 171 ALA A CA 1
ATOM 1288 C C . ALA A 1 171 ? 47.053 -4.720 -65.304 1.00 86.62 171 ALA A C 1
ATOM 1290 O O . ALA A 1 171 ? 47.642 -4.658 -66.381 1.00 86.62 171 ALA A O 1
ATOM 1291 N N . ALA A 1 172 ? 47.598 -5.309 -64.234 1.00 87.62 172 ALA A N 1
ATOM 1292 C CA . ALA A 1 172 ? 48.949 -5.872 -64.226 1.00 87.62 172 ALA A CA 1
ATOM 1293 C C . ALA A 1 172 ? 49.119 -7.001 -65.259 1.00 87.62 172 ALA A C 1
ATOM 1295 O O . ALA A 1 172 ? 50.145 -7.081 -65.932 1.00 87.62 172 ALA A O 1
ATOM 1296 N N . ALA A 1 173 ? 48.104 -7.854 -65.441 1.00 90.62 173 ALA A N 1
ATOM 1297 C CA . ALA A 1 173 ? 48.123 -8.883 -66.480 1.00 90.62 173 ALA A CA 1
ATOM 1298 C C . ALA A 1 173 ? 48.175 -8.278 -67.896 1.00 90.62 173 ALA A C 1
ATOM 1300 O O . ALA A 1 173 ? 48.936 -8.757 -68.740 1.00 90.62 173 ALA A O 1
ATOM 1301 N N . LYS A 1 174 ? 47.415 -7.202 -68.152 1.00 87.31 174 LYS A N 1
ATOM 1302 C CA . LYS A 1 174 ? 47.471 -6.469 -69.428 1.00 87.31 174 LYS A CA 1
ATOM 1303 C C . LYS A 1 174 ? 48.834 -5.806 -69.649 1.00 87.31 174 LYS A C 1
ATOM 1305 O O . LYS A 1 174 ? 49.369 -5.922 -70.749 1.00 87.31 174 LYS A O 1
ATOM 1310 N N . ALA A 1 175 ? 49.411 -5.184 -68.619 1.00 83.25 175 ALA A N 1
ATOM 1311 C CA . ALA A 1 175 ? 50.741 -4.577 -68.685 1.00 83.25 175 ALA A CA 1
ATOM 1312 C C . ALA A 1 175 ? 51.820 -5.620 -69.024 1.00 83.25 175 ALA A C 1
ATOM 1314 O O . ALA A 1 175 ? 52.526 -5.471 -70.018 1.00 83.25 175 ALA A O 1
ATOM 1315 N N . LYS A 1 176 ? 51.845 -6.757 -68.314 1.00 88.31 176 LYS A N 1
ATOM 1316 C CA . LYS A 1 176 ? 52.761 -7.874 -68.617 1.00 88.31 176 LYS A CA 1
ATOM 1317 C C . LYS A 1 176 ? 52.582 -8.415 -70.038 1.00 88.31 176 LYS A C 1
ATOM 1319 O O . LYS A 1 176 ? 53.555 -8.792 -70.690 1.00 88.31 176 LYS A O 1
ATOM 1324 N N . ALA A 1 177 ? 51.348 -8.477 -70.539 1.00 86.25 177 ALA A N 1
ATOM 1325 C CA . ALA A 1 177 ? 51.090 -8.892 -71.916 1.00 86.25 177 ALA A CA 1
ATOM 1326 C C . ALA A 1 177 ? 51.635 -7.8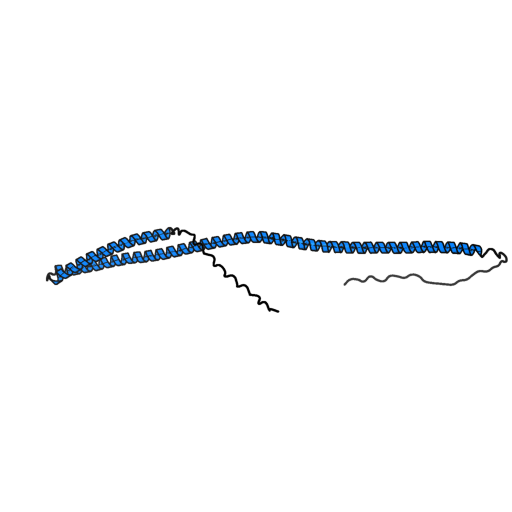75 -72.937 1.00 86.25 177 ALA A C 1
ATOM 1328 O O . ALA A 1 177 ? 52.198 -8.280 -73.957 1.00 86.25 177 ALA A O 1
ATOM 1329 N N . ALA A 1 178 ? 51.505 -6.574 -72.664 1.00 82.75 178 ALA A N 1
ATOM 1330 C CA . ALA A 1 178 ? 52.080 -5.517 -73.491 1.00 82.75 178 ALA A CA 1
ATOM 1331 C C . ALA A 1 178 ? 53.618 -5.552 -73.475 1.00 82.75 178 ALA A C 1
ATOM 1333 O O . ALA A 1 178 ? 54.229 -5.521 -74.542 1.00 82.75 178 ALA A O 1
ATOM 1334 N N . GLU A 1 179 ? 54.241 -5.734 -72.307 1.00 83.69 179 GLU A N 1
ATOM 1335 C CA . GLU A 1 179 ? 55.696 -5.894 -72.170 1.00 83.69 179 GLU A CA 1
ATOM 1336 C C . GLU A 1 179 ? 56.224 -7.083 -72.976 1.00 83.69 179 GLU A C 1
ATOM 1338 O O . GLU A 1 179 ? 57.202 -6.953 -73.710 1.00 83.69 179 GLU A O 1
ATOM 1343 N N . LYS A 1 180 ? 55.562 -8.247 -72.897 1.00 88.12 180 LYS A N 1
ATOM 1344 C CA . LYS A 1 180 ? 55.943 -9.419 -73.703 1.00 88.12 180 LYS A CA 1
ATOM 1345 C C . LYS A 1 180 ? 55.871 -9.114 -75.200 1.00 88.12 180 LYS A C 1
ATOM 1347 O O . LYS A 1 180 ? 56.793 -9.462 -75.935 1.00 88.12 180 LYS A O 1
ATOM 1352 N N . LYS A 1 181 ? 54.811 -8.435 -75.655 1.00 85.19 181 LYS A N 1
ATOM 1353 C CA . LYS A 1 181 ? 54.681 -8.013 -77.060 1.00 85.19 181 LYS A CA 1
ATOM 1354 C C . LYS A 1 181 ? 55.782 -7.029 -77.465 1.00 85.19 181 LYS A C 1
ATOM 1356 O O . LYS A 1 181 ? 56.324 -7.167 -78.559 1.00 85.19 181 LYS A O 1
ATOM 1361 N N . ALA A 1 182 ? 56.133 -6.079 -76.600 1.00 78.25 182 ALA A N 1
ATOM 1362 C CA . ALA A 1 182 ? 57.218 -5.133 -76.843 1.00 78.25 182 ALA A CA 1
ATOM 1363 C C . ALA A 1 182 ? 58.574 -5.849 -76.950 1.00 78.25 182 ALA A C 1
ATOM 1365 O O . ALA A 1 182 ? 59.274 -5.662 -77.941 1.00 78.25 182 ALA A O 1
ATOM 1366 N N . LYS A 1 183 ? 58.893 -6.759 -76.018 1.00 83.56 183 LYS A N 1
ATOM 1367 C CA . LYS A 1 183 ? 60.122 -7.574 -76.059 1.00 83.56 183 LYS A CA 1
ATOM 1368 C C . LYS A 1 183 ? 60.233 -8.397 -77.345 1.00 83.56 183 LYS A C 1
ATOM 1370 O O . LYS A 1 183 ? 61.293 -8.432 -77.960 1.00 83.56 183 LYS A O 1
ATOM 1375 N N . VAL A 1 184 ? 59.134 -9.005 -77.803 1.00 87.81 184 VAL A N 1
ATOM 1376 C CA . VAL A 1 184 ? 59.112 -9.739 -79.082 1.00 87.81 184 VAL A CA 1
ATOM 1377 C C . VAL A 1 184 ? 59.370 -8.809 -80.271 1.00 87.81 184 VAL A C 1
ATOM 1379 O O . VAL A 1 184 ? 60.114 -9.182 -81.177 1.00 87.81 184 VAL A O 1
ATOM 1382 N N . LYS A 1 185 ? 58.787 -7.602 -80.287 1.00 81.19 185 LYS A N 1
ATOM 1383 C CA . LYS A 1 185 ? 59.054 -6.614 -81.345 1.00 81.19 185 LYS A CA 1
ATOM 1384 C C . LYS A 1 185 ? 60.517 -6.160 -81.339 1.00 81.19 185 LYS A C 1
ATOM 1386 O O . LYS A 1 185 ? 61.118 -6.133 -82.408 1.00 81.19 185 LYS A O 1
ATOM 1391 N N . MET A 1 186 ? 61.096 -5.888 -80.169 1.00 73.06 186 MET A N 1
ATOM 1392 C CA . MET A 1 186 ? 62.514 -5.523 -80.034 1.00 73.06 186 MET A CA 1
ATOM 1393 C C . MET A 1 186 ? 63.430 -6.634 -80.560 1.00 73.06 186 MET A C 1
ATOM 1395 O O . MET A 1 186 ? 64.239 -6.386 -81.450 1.00 73.06 186 MET A O 1
ATOM 1399 N N . ALA A 1 187 ? 63.201 -7.886 -80.149 1.00 78.50 187 ALA A N 1
ATOM 1400 C CA . ALA A 1 187 ? 63.964 -9.031 -80.651 1.00 78.50 187 ALA A CA 1
ATOM 1401 C C . ALA A 1 187 ? 63.822 -9.222 -82.176 1.00 78.50 187 ALA A C 1
ATOM 1403 O O . ALA A 1 187 ? 64.762 -9.644 -82.850 1.00 78.50 187 ALA A O 1
ATOM 1404 N N . GLN A 1 188 ? 62.656 -8.914 -82.758 1.00 79.19 188 GLN A N 1
ATOM 1405 C CA . GLN A 1 188 ? 62.486 -8.937 -84.215 1.00 79.19 188 GLN A CA 1
ATOM 1406 C C . GLN A 1 188 ? 63.281 -7.831 -84.915 1.00 79.19 188 GLN A C 1
ATOM 1408 O O . GLN A 1 188 ? 63.850 -8.084 -85.979 1.00 79.19 188 GLN A O 1
ATOM 1413 N N . VAL A 1 189 ? 63.328 -6.625 -84.347 1.00 75.81 189 VAL A N 1
ATOM 1414 C CA . VAL A 1 189 ? 64.134 -5.518 -84.880 1.00 75.81 189 VAL A CA 1
ATOM 1415 C C . VAL A 1 189 ? 65.620 -5.870 -84.818 1.00 75.81 189 VAL A C 1
ATOM 1417 O O . VAL A 1 189 ? 66.304 -5.756 -85.833 1.00 75.81 189 VAL A O 1
ATOM 1420 N N . GLU A 1 190 ? 66.095 -6.407 -83.694 1.00 73.69 190 GLU A N 1
ATOM 1421 C CA . GLU A 1 190 ? 67.480 -6.870 -83.525 1.00 73.69 190 GLU A CA 1
ATOM 1422 C C . GLU A 1 190 ? 67.843 -7.982 -84.516 1.00 73.69 190 GLU A C 1
ATOM 1424 O O . GLU A 1 190 ? 68.872 -7.909 -85.187 1.00 73.69 190 GLU A O 1
ATOM 1429 N N . ARG A 1 191 ? 66.968 -8.981 -84.705 1.00 74.69 191 ARG A N 1
ATOM 1430 C CA . ARG A 1 191 ? 67.175 -10.040 -85.711 1.00 74.69 191 ARG A CA 1
ATOM 1431 C C . ARG A 1 191 ? 67.233 -9.483 -87.131 1.00 74.69 191 ARG A C 1
ATOM 1433 O O . ARG A 1 191 ? 68.084 -9.905 -87.914 1.00 74.69 191 ARG A O 1
ATOM 1440 N N . LYS A 1 192 ? 66.355 -8.534 -87.476 1.00 73.38 192 LYS A N 1
ATOM 1441 C CA . LYS A 1 192 ? 66.375 -7.867 -88.790 1.00 73.38 192 LYS A CA 1
ATOM 1442 C C . LYS A 1 192 ? 67.649 -7.038 -88.978 1.00 73.38 192 LYS A C 1
ATOM 1444 O O . LYS A 1 192 ? 68.216 -7.059 -90.070 1.00 73.38 192 LYS A O 1
ATOM 1449 N N . ALA A 1 193 ? 68.126 -6.357 -87.938 1.00 68.62 193 ALA A N 1
ATOM 1450 C CA . ALA A 1 193 ? 69.387 -5.619 -87.967 1.00 68.62 193 ALA A CA 1
ATOM 1451 C C . ALA A 1 193 ? 70.593 -6.562 -88.139 1.00 68.62 193 ALA A C 1
ATOM 1453 O O . ALA A 1 193 ? 71.419 -6.349 -89.029 1.00 68.62 193 ALA A O 1
ATOM 1454 N N . ALA A 1 194 ? 70.644 -7.664 -87.383 1.00 69.12 194 ALA A N 1
ATOM 1455 C CA . ALA A 1 194 ? 71.694 -8.677 -87.488 1.00 69.12 194 ALA A CA 1
ATOM 1456 C C . ALA A 1 194 ? 71.708 -9.377 -88.861 1.00 69.12 194 ALA A C 1
ATOM 1458 O O . ALA A 1 194 ? 72.776 -9.618 -89.426 1.00 69.12 194 ALA A O 1
ATOM 1459 N N . ALA A 1 195 ? 70.538 -9.663 -89.444 1.00 70.31 195 ALA A N 1
ATOM 1460 C CA . ALA A 1 195 ? 70.436 -10.217 -90.795 1.00 70.31 195 ALA A CA 1
ATOM 1461 C C . ALA A 1 195 ? 70.986 -9.246 -91.855 1.00 70.31 195 ALA A C 1
ATOM 1463 O O . ALA A 1 195 ? 71.778 -9.652 -92.708 1.00 70.31 195 ALA A O 1
ATOM 1464 N N . LYS A 1 196 ? 70.645 -7.951 -91.755 1.00 66.38 196 LYS A N 1
ATOM 1465 C CA . LYS A 1 196 ? 71.190 -6.906 -92.638 1.00 66.38 196 LYS A CA 1
ATOM 1466 C C . LYS A 1 196 ? 72.710 -6.746 -92.483 1.00 66.38 196 LYS A C 1
ATOM 1468 O O . LYS A 1 196 ? 73.402 -6.545 -93.484 1.00 66.38 196 LYS A O 1
ATOM 1473 N N . ALA A 1 197 ? 73.249 -6.891 -91.272 1.00 61.84 197 ALA A N 1
ATOM 1474 C CA . ALA A 1 197 ? 74.694 -6.870 -91.029 1.00 61.84 197 ALA A CA 1
ATOM 1475 C C . ALA A 1 197 ? 75.412 -8.073 -91.677 1.00 61.84 197 ALA A C 1
ATOM 1477 O O . ALA A 1 197 ? 76.415 -7.887 -92.365 1.00 61.84 197 ALA A O 1
ATOM 1478 N N . LYS A 1 198 ? 74.853 -9.289 -91.571 1.00 60.19 198 LYS A N 1
ATOM 1479 C CA . LYS A 1 198 ? 75.417 -10.504 -92.199 1.00 60.19 198 LYS A CA 1
ATOM 1480 C C . LYS A 1 198 ? 75.389 -10.474 -93.733 1.00 60.19 198 LYS A C 1
ATOM 1482 O O . LYS A 1 198 ? 76.284 -11.012 -94.384 1.00 60.19 198 LYS A O 1
ATOM 1487 N N . THR A 1 199 ? 74.400 -9.813 -94.338 1.00 57.97 199 THR A N 1
ATOM 1488 C CA . THR A 1 199 ? 74.386 -9.602 -95.798 1.00 57.97 199 THR A CA 1
ATOM 1489 C C . THR A 1 199 ? 75.450 -8.610 -96.276 1.00 57.97 199 THR A C 1
ATOM 1491 O O . THR A 1 199 ? 75.915 -8.723 -97.409 1.00 57.97 199 THR A O 1
ATOM 1494 N N . LYS A 1 200 ? 75.890 -7.674 -95.422 1.00 56.66 200 LYS A N 1
ATOM 1495 C CA . LYS A 1 200 ? 76.987 -6.749 -95.750 1.00 56.66 200 LYS A CA 1
ATOM 1496 C C . LYS A 1 200 ? 78.363 -7.419 -95.658 1.00 56.66 200 LYS A C 1
ATOM 1498 O O . LYS A 1 200 ? 79.229 -7.100 -96.465 1.00 56.66 200 LYS A O 1
ATOM 1503 N N . THR A 1 201 ? 78.553 -8.397 -94.771 1.00 53.06 201 THR A N 1
ATOM 1504 C CA . THR A 1 201 ? 79.797 -9.188 -94.701 1.00 53.06 201 THR A CA 1
ATOM 1505 C C . THR A 1 201 ? 79.901 -10.250 -95.798 1.00 53.06 201 THR A C 1
ATOM 1507 O O . THR A 1 201 ? 80.984 -10.426 -96.350 1.00 53.06 201 THR A O 1
ATOM 1510 N N . LYS A 1 202 ? 78.797 -10.884 -96.228 1.00 50.28 202 LYS A N 1
ATOM 1511 C CA . LYS A 1 202 ? 78.838 -11.798 -97.392 1.00 50.28 202 LYS A CA 1
ATOM 1512 C C . LYS A 1 202 ? 79.099 -11.090 -98.727 1.00 50.28 202 LYS A C 1
ATOM 1514 O O . LYS A 1 202 ? 79.764 -11.665 -99.580 1.00 50.28 202 LYS A O 1
ATOM 1519 N N . LYS A 1 203 ? 78.691 -9.824 -98.894 1.00 47.50 203 LYS A N 1
ATOM 1520 C CA . LYS A 1 203 ? 79.046 -9.026 -100.087 1.00 47.50 203 LYS A CA 1
ATOM 1521 C C . LYS A 1 203 ? 80.540 -8.677 -100.192 1.00 47.50 203 LYS A C 1
ATOM 1523 O O . LYS A 1 203 ? 80.962 -8.227 -101.252 1.00 47.50 203 LYS A O 1
ATOM 1528 N N . LYS A 1 204 ? 81.345 -8.908 -99.145 1.00 45.31 204 LYS A N 1
ATOM 1529 C CA . LYS A 1 204 ? 82.802 -8.692 -99.176 1.00 45.31 204 LYS A CA 1
ATOM 1530 C C . LYS A 1 204 ? 83.618 -9.949 -99.524 1.00 45.31 204 LYS A C 1
ATOM 1532 O O . LYS A 1 204 ? 84.796 -9.809 -99.820 1.00 45.31 204 LYS A O 1
ATOM 1537 N N . ALA A 1 205 ? 83.016 -11.145 -99.541 1.00 48.28 205 ALA A N 1
ATOM 1538 C CA . ALA A 1 205 ? 83.734 -12.407 -99.779 1.00 48.28 205 ALA A CA 1
ATOM 1539 C C . ALA A 1 205 ? 83.505 -13.035 -101.171 1.00 48.28 205 ALA A C 1
ATOM 1541 O O . ALA A 1 205 ? 84.239 -13.934 -101.561 1.00 48.28 205 ALA A O 1
ATOM 1542 N N . THR A 1 206 ? 82.541 -12.557 -101.961 1.00 43.47 206 THR A N 1
ATOM 1543 C CA . THR A 1 206 ? 82.238 -13.091 -103.307 1.00 43.47 206 THR A CA 1
ATOM 1544 C C . THR A 1 206 ? 82.534 -12.079 -104.417 1.00 43.47 206 THR A C 1
ATOM 1546 O O . THR A 1 206 ? 81.724 -11.869 -105.316 1.00 43.47 206 THR A O 1
ATOM 1549 N N . LYS A 1 207 ? 83.704 -11.429 -104.350 1.00 42.06 207 LYS A N 1
ATOM 1550 C CA . LYS A 1 207 ? 84.293 -10.656 -105.461 1.00 42.06 207 LYS A CA 1
ATOM 1551 C C . LYS A 1 207 ? 85.659 -11.230 -105.869 1.00 42.06 207 LYS A C 1
ATOM 1553 O O . LYS A 1 207 ? 86.587 -10.493 -106.163 1.00 42.06 207 LYS A O 1
ATOM 1558 N N . LYS A 1 208 ? 85.799 -12.558 -105.861 1.00 41.41 208 LYS A N 1
ATOM 1559 C CA . LYS A 1 208 ? 86.826 -13.286 -106.620 1.00 41.41 208 LYS A CA 1
ATOM 1560 C C . LYS A 1 208 ? 86.187 -14.560 -107.172 1.00 41.41 208 LYS A C 1
ATOM 1562 O O . LYS A 1 208 ? 85.566 -15.302 -106.422 1.00 41.41 208 LYS A O 1
ATOM 1567 N N . ARG A 1 209 ? 86.378 -14.772 -108.476 1.00 36.28 209 ARG A N 1
ATOM 1568 C CA . ARG A 1 209 ? 85.881 -15.874 -109.324 1.00 36.28 209 ARG A CA 1
ATOM 1569 C C . ARG A 1 209 ? 84.427 -15.748 -109.783 1.00 36.28 209 ARG A C 1
ATOM 1571 O O . ARG A 1 209 ? 83.547 -16.511 -109.409 1.00 36.28 209 ARG A O 1
ATOM 1578 N N . ALA A 1 210 ? 84.230 -14.800 -110.694 1.00 36.00 210 ALA A N 1
ATOM 1579 C CA . ALA A 1 210 ? 83.413 -15.058 -111.870 1.00 36.00 210 ALA A CA 1
ATOM 1580 C C . ALA A 1 210 ? 84.248 -15.890 -112.858 1.00 36.00 210 ALA A C 1
ATOM 1582 O O . ALA A 1 210 ? 85.386 -15.501 -113.106 1.00 36.00 210 ALA A O 1
ATOM 1583 N N . THR A 1 211 ? 83.693 -17.002 -113.354 1.00 34.34 211 THR A N 1
ATOM 1584 C CA . THR A 1 211 ? 83.530 -17.392 -114.777 1.00 34.34 211 THR A CA 1
ATOM 1585 C C . THR A 1 211 ? 83.506 -18.917 -114.967 1.00 34.34 211 THR A C 1
ATOM 1587 O O . THR A 1 211 ? 84.188 -19.651 -114.261 1.00 34.34 211 THR A O 1
ATOM 1590 N N . ALA A 1 212 ? 82.729 -19.333 -115.980 1.00 33.09 212 ALA A N 1
ATOM 1591 C CA . ALA A 1 212 ? 82.567 -20.679 -116.557 1.00 33.09 212 ALA A CA 1
ATOM 1592 C C . ALA A 1 212 ? 81.660 -21.658 -115.772 1.00 33.09 212 ALA A C 1
ATOM 1594 O O . ALA A 1 212 ? 81.809 -21.825 -114.574 1.00 33.09 212 ALA A O 1
ATOM 1595 N N . LYS A 1 213 ? 80.704 -22.391 -116.357 1.00 32.53 213 LYS A N 1
ATOM 1596 C CA . LYS A 1 213 ? 80.137 -22.478 -117.714 1.00 32.53 213 LYS A CA 1
ATOM 1597 C C . LYS A 1 213 ? 78.859 -23.342 -117.597 1.00 32.53 213 LYS A C 1
ATOM 1599 O O . LYS A 1 213 ? 78.869 -24.351 -116.911 1.00 32.53 213 LYS A O 1
ATOM 1604 N N . ARG A 1 214 ? 77.776 -22.890 -118.239 1.00 31.36 214 ARG A N 1
ATOM 1605 C CA . ARG A 1 214 ? 76.695 -23.624 -118.943 1.00 31.36 214 ARG A CA 1
ATOM 1606 C C . ARG A 1 214 ? 76.531 -25.147 -118.679 1.00 31.36 214 ARG A C 1
ATOM 1608 O O . ARG A 1 214 ? 77.444 -25.893 -118.999 1.00 31.36 214 ARG A O 1
ATOM 1615 N N . THR A 1 215 ? 75.325 -25.612 -118.307 1.00 31.09 215 THR A N 1
ATOM 1616 C CA . THR A 1 215 ? 74.384 -26.451 -119.117 1.00 31.09 215 THR A CA 1
ATOM 1617 C C . THR A 1 215 ? 73.415 -27.335 -118.290 1.00 31.09 215 THR A C 1
ATOM 1619 O O . THR A 1 215 ? 73.825 -28.069 -117.406 1.00 31.09 215 THR A O 1
ATOM 1622 N N . THR A 1 216 ? 72.126 -27.231 -118.659 1.00 32.28 216 THR A N 1
ATOM 1623 C CA . THR A 1 216 ? 71.072 -28.267 -118.831 1.00 32.28 216 THR A CA 1
ATOM 1624 C C . THR A 1 216 ? 70.574 -29.197 -117.705 1.00 32.28 216 THR A C 1
ATOM 1626 O O . THR A 1 216 ? 71.335 -29.816 -116.977 1.00 32.28 216 THR A O 1
ATOM 1629 N N . THR A 1 217 ? 69.249 -29.424 -117.787 1.00 31.44 217 THR A N 1
ATOM 1630 C CA . THR A 1 217 ? 68.380 -30.519 -117.282 1.00 31.44 217 THR A CA 1
ATOM 1631 C C . THR A 1 217 ? 67.608 -30.307 -115.966 1.00 31.44 217 THR A C 1
ATOM 1633 O O . THR A 1 217 ? 68.157 -30.186 -114.879 1.00 31.44 217 THR A O 1
ATOM 1636 N N . ALA A 1 218 ? 66.277 -30.267 -116.106 1.00 34.09 218 ALA A N 1
ATOM 1637 C CA . ALA A 1 218 ? 65.271 -30.543 -115.071 1.00 34.09 218 ALA A CA 1
ATOM 1638 C C . ALA A 1 218 ? 65.034 -32.078 -114.988 1.00 34.09 218 ALA A C 1
ATOM 1640 O O . ALA A 1 218 ? 65.645 -32.778 -115.798 1.00 34.09 218 ALA A O 1
ATOM 1641 N N . PRO A 1 219 ? 64.097 -32.653 -114.191 1.00 53.62 219 PRO A N 1
ATOM 1642 C CA . PRO A 1 219 ? 63.258 -32.160 -113.082 1.00 53.62 219 PRO A CA 1
ATOM 1643 C C . PRO A 1 219 ? 63.227 -33.173 -111.884 1.00 53.62 219 PRO A C 1
ATOM 1645 O O . PRO A 1 219 ? 64.097 -34.023 -111.767 1.00 53.62 219 PRO A O 1
ATOM 1648 N N . ALA A 1 220 ? 62.157 -33.131 -111.065 1.00 32.53 220 ALA A N 1
ATOM 1649 C CA . ALA A 1 220 ? 61.626 -34.174 -110.151 1.00 32.53 220 ALA A CA 1
ATOM 1650 C C . ALA A 1 220 ? 61.892 -33.958 -108.643 1.00 32.53 220 ALA A C 1
ATOM 1652 O O . ALA A 1 220 ? 63.003 -34.038 -108.143 1.00 32.53 220 ALA A O 1
ATOM 1653 N N . LYS A 1 221 ? 60.861 -33.494 -107.919 1.00 36.78 221 LYS A N 1
ATOM 1654 C CA . LYS A 1 221 ? 59.909 -34.286 -107.097 1.00 36.78 221 LYS A CA 1
ATOM 1655 C C . LYS A 1 221 ? 60.520 -34.780 -105.781 1.00 36.78 221 LYS A C 1
ATOM 1657 O O . LYS A 1 221 ? 61.383 -35.640 -105.779 1.00 36.78 221 LYS A O 1
ATOM 1662 N N . THR A 1 222 ? 59.917 -34.384 -104.661 1.00 38.28 222 THR A N 1
ATOM 1663 C CA . THR A 1 222 ? 59.057 -35.236 -103.802 1.00 38.28 222 THR A CA 1
ATOM 1664 C C . THR A 1 222 ? 58.718 -34.469 -102.512 1.00 38.28 222 THR A C 1
ATOM 1666 O O . THR A 1 222 ? 59.564 -33.793 -101.949 1.00 38.28 222 THR A O 1
ATOM 1669 N N . ARG A 1 223 ? 57.416 -34.287 -102.231 1.00 38.38 223 ARG A N 1
ATOM 1670 C CA . ARG A 1 223 ? 56.629 -34.947 -101.156 1.00 38.38 223 ARG A CA 1
ATOM 1671 C C . ARG A 1 223 ? 57.076 -34.534 -99.739 1.00 38.38 223 ARG A C 1
ATOM 1673 O O . ARG A 1 223 ? 58.247 -34.542 -99.434 1.00 38.38 223 ARG A O 1
ATOM 1680 N N . ALA A 1 224 ? 56.205 -34.264 -98.777 1.00 35.00 224 ALA A N 1
ATOM 1681 C CA . ALA A 1 224 ? 54.754 -34.295 -98.724 1.00 35.00 224 ALA A CA 1
ATOM 1682 C C . ALA A 1 224 ? 54.306 -33.821 -97.328 1.00 35.00 224 ALA A C 1
ATOM 1684 O O . ALA A 1 224 ? 55.050 -33.990 -96.369 1.00 35.00 224 ALA A O 1
ATOM 1685 N N . ARG A 1 225 ? 53.012 -33.454 -97.250 1.00 35.50 225 ARG A N 1
ATOM 1686 C CA . ARG A 1 225 ? 52.078 -33.735 -96.132 1.00 35.50 225 ARG A CA 1
ATOM 1687 C C . ARG A 1 225 ? 52.306 -32.950 -94.823 1.00 35.50 225 ARG A C 1
ATOM 1689 O O . ARG A 1 225 ? 53.422 -32.705 -94.418 1.00 35.50 225 ARG A O 1
ATOM 1696 N N . LYS A 1 226 ? 51.290 -32.547 -94.056 1.00 38.75 226 LYS A N 1
ATOM 1697 C CA . LYS A 1 226 ? 49.834 -32.805 -94.017 1.00 38.75 226 LYS A CA 1
ATOM 1698 C C . LYS A 1 226 ? 49.243 -31.666 -93.153 1.00 38.75 226 LYS A C 1
ATOM 1700 O O . LYS A 1 226 ? 49.811 -31.348 -92.118 1.00 38.75 226 LYS A O 1
ATOM 1705 N N . ALA A 1 227 ? 48.320 -30.859 -93.664 1.00 35.00 227 ALA A N 1
ATOM 1706 C CA . ALA A 1 227 ? 46.874 -30.914 -93.402 1.00 35.00 227 ALA A CA 1
ATOM 1707 C C . ALA A 1 227 ? 46.440 -30.963 -91.913 1.00 35.00 227 ALA A C 1
ATOM 1709 O O . ALA A 1 227 ? 46.656 -31.950 -91.216 1.00 35.00 227 ALA A O 1
ATOM 1710 N N . THR A 1 228 ? 45.815 -29.859 -91.485 1.00 40.66 228 THR A N 1
ATOM 1711 C CA . THR A 1 228 ? 44.485 -29.757 -90.842 1.00 40.66 228 THR A CA 1
ATOM 1712 C C . THR A 1 228 ? 43.906 -30.954 -90.069 1.00 40.66 228 THR A C 1
ATOM 1714 O O . THR A 1 228 ? 43.658 -32.007 -90.641 1.00 40.66 228 THR A O 1
ATOM 1717 N N . ALA A 1 229 ? 43.508 -30.701 -88.812 1.00 35.28 229 ALA A N 1
ATOM 1718 C CA . ALA A 1 229 ? 42.238 -31.102 -88.162 1.00 35.28 229 ALA A CA 1
ATOM 1719 C C . ALA A 1 229 ? 42.324 -30.715 -86.664 1.00 35.28 229 ALA A C 1
ATOM 1721 O O . ALA A 1 229 ? 43.332 -30.980 -86.028 1.00 35.28 229 ALA A O 1
ATOM 1722 N N . LYS A 1 230 ? 41.440 -29.895 -86.084 1.00 37.22 230 LYS A N 1
ATOM 1723 C CA . LYS A 1 230 ? 40.023 -30.093 -85.705 1.00 37.22 230 LYS A CA 1
ATOM 1724 C C . LYS A 1 230 ? 39.910 -30.250 -84.172 1.00 37.22 230 LYS A C 1
ATOM 1726 O O . LYS A 1 230 ? 40.495 -31.131 -83.567 1.00 37.22 230 LYS A O 1
ATOM 1731 N N . ARG A 1 231 ? 39.152 -29.310 -83.600 1.00 41.41 231 ARG A N 1
ATOM 1732 C CA . ARG A 1 231 ? 38.551 -29.197 -82.255 1.00 41.41 231 ARG A CA 1
ATOM 1733 C C . ARG A 1 231 ? 38.418 -30.470 -81.395 1.00 41.41 231 ARG A C 1
ATOM 1735 O O . ARG A 1 231 ? 37.854 -31.453 -81.853 1.00 41.41 231 ARG A O 1
ATOM 1742 N N . ALA A 1 232 ? 38.664 -30.294 -80.094 1.00 39.16 232 ALA A N 1
ATOM 1743 C CA . ALA A 1 232 ? 37.904 -30.815 -78.941 1.00 39.16 232 ALA A CA 1
ATOM 1744 C C . ALA A 1 232 ? 38.367 -30.005 -77.704 1.00 39.16 232 ALA A C 1
ATOM 1746 O O . ALA A 1 232 ? 39.527 -29.623 -77.652 1.00 39.16 232 ALA A O 1
ATOM 1747 N N . GLY A 1 233 ? 37.607 -29.618 -76.684 1.00 35.72 233 GLY A N 1
ATOM 1748 C CA . GLY A 1 233 ? 36.215 -29.776 -76.293 1.00 35.72 233 GLY A CA 1
ATOM 1749 C C . GLY A 1 233 ? 36.035 -28.959 -74.997 1.00 35.72 233 GLY A C 1
ATOM 1750 O O . GLY A 1 233 ? 36.946 -28.857 -74.179 1.00 35.72 233 GLY A O 1
ATOM 1751 N N . ARG A 1 234 ? 34.884 -28.303 -74.848 1.00 41.78 234 ARG A N 1
ATOM 1752 C CA . ARG A 1 234 ? 34.477 -27.506 -73.679 1.00 41.78 234 ARG A CA 1
ATOM 1753 C C . ARG A 1 234 ? 33.862 -28.449 -72.632 1.00 41.78 234 ARG A C 1
ATOM 1755 O O . ARG A 1 234 ? 32.969 -29.199 -73.023 1.00 41.78 234 ARG A O 1
ATOM 1762 N N . PRO A 1 235 ? 34.229 -28.408 -71.339 1.00 55.97 235 PRO A N 1
ATOM 1763 C CA . PRO A 1 235 ? 33.522 -29.198 -70.335 1.00 55.97 235 PRO A CA 1
ATOM 1764 C C . PRO A 1 235 ? 32.177 -28.541 -69.979 1.00 55.97 235 PRO A C 1
ATOM 1766 O O . PRO A 1 235 ? 32.089 -27.326 -69.774 1.00 55.97 235 PRO A O 1
ATOM 1769 N N . ARG A 1 236 ? 31.113 -29.354 -69.950 1.00 40.69 236 ARG A N 1
ATOM 1770 C CA . ARG A 1 236 ? 29.783 -28.987 -69.439 1.00 40.69 236 ARG A CA 1
ATOM 1771 C C . ARG A 1 236 ? 29.796 -29.042 -67.908 1.00 40.69 236 ARG A C 1
ATOM 1773 O O . ARG A 1 236 ? 30.387 -29.943 -67.329 1.00 40.69 236 ARG A O 1
ATOM 1780 N N . LYS A 1 237 ? 29.101 -28.084 -67.291 1.00 39.53 237 LYS A N 1
ATOM 1781 C CA . LYS A 1 237 ? 28.695 -28.098 -65.880 1.00 39.53 237 LYS A CA 1
ATOM 1782 C C . LYS A 1 237 ? 27.836 -29.331 -65.573 1.00 39.53 237 LYS A C 1
ATOM 1784 O O . LYS A 1 237 ? 26.863 -29.562 -66.295 1.00 39.53 237 LYS A O 1
ATOM 1789 N N . LYS A 1 238 ? 28.122 -29.993 -64.457 1.00 37.50 238 LYS A N 1
ATOM 1790 C CA . LYS A 1 238 ? 27.151 -30.311 -63.405 1.00 37.50 238 LYS A CA 1
ATOM 1791 C C . LYS A 1 238 ? 27.836 -30.067 -62.069 1.00 37.50 238 LYS A C 1
ATOM 1793 O O . LYS A 1 238 ? 29.053 -30.342 -62.009 1.00 37.50 238 LYS A O 1
#

Sequence (238 aa):
MARVAKKRKATAKRATAKRTTSTTKTVDAAVAKVEAKIEKLQKDVADHAKKVEAARKKATAAKSKAATSKRAVDKRSAKSATAAVSKANEKAKAARAKVAEARVELAKAKAMATAKAAAEAAEAKITELRENLAKRAETDLEKAKASFEQRWRKSREKADERKVKAARKKAAAKAKAAEKKAKVKMAQVERKAAAKAKTKTKKKATKKRATAKRTTTAPAKTRARKATAKRAGRPRKK

Secondary structure (DSSP, 8-state):
-------PPPPPP---------------HHHHHHHHHHHHHHHHHHHHHHHHHHHHHHHHHHHHHHHH---HHHHHHHHHHHHHHHHHHHHHHHHHHHHHHHHHHHHHHHHHHHHHHHHHHHHHHHHHHHHHHHHHHHHHHHHHHHHHHHHHHHHHHHHHHHHHHHHHHHHHHHHHHHHHHHHHHHHHHHHHHHHHHHHHHHTTT--S-------------------------PPPP-

Radius of gyration: 64.68 Å; chains: 1; bounding box: 133×49×176 Å

pLDDT: mean 77.12, std 22.57, range [31.09, 97.06]

Foldseek 3Di:
DDDDDDDDDDDDDPDDPDPPPDDDPPPPPQLVVLVVVLVVLVVVLVVLVVQLVVLVVQLVVLVVVVVPDPDPVSVVSNVVSVVSNVVSVVSSVVSVVVSVVSVVSSVVSVVVVVVVVVVVVVVVVVVVVVVVVVVVVVVVVVVVVVVVVVVVVVVVVVVVVVVVVVVVVVVVVVVVVVVVVVVVVVVVVVVVVVVVVVVVVVVVVPPPDDDDDDDDDDDDDDYDDDDDDDDDDDDDDD